Protein AF-0000000067822368 (afdb_homodimer)

Sequence (312 aa):
MRDKWIQTLTLQPHPEGGYYAETGRSKKTIISEIGLDVPLFTNIHFLLEDKNPSRFHRLCSEEVWYFHDGEPLTVHCIYPNGEYKAVKLGRNPDAGEVLQFEVPRNVIFGSTVEKGWALVSCMVSPGFDFREFQLFSEEELLQVYPEHSAIIKRLTMRDKWIQTLTLQPHPEGGYYAETGRSKKTIISEIGLDVPLFTNIHFLLEDKNPSRFHRLCSEEVWYFHDGEPLTVHCIYPNGEYKAVKLGRNPDAGEVLQFEVPRNVIFGSTVEKGWALVSCMVSPGFDFREFQLFSEEELLQVYPEHSAIIKRLT

Foldseek 3Di:
DVVCCCVVQVWDADPQWFTKDKDDFAPDWDQAPVGDTFTQKTKMKTKHAQVIKGAKKFFQWKKKKFFDDDAWKWKWWQAPVGDIDIAIDDDDVVVVHDRMDIDHHGIIIIMHDNHGMTIIMMMTGVYDDVVRIGGDDLVRCCVPHVVPNVVNVVRD/DVVCCCVVQVWDADPQWFTKDKDDFAPDWDQAPVGDTFTQKTKMKTKHAQVIKGAKKFFQWKKKKFFDDDAWKWKWWQAPVGDIDIAIDDDDVVVVHDRMDIDHHGIIIIMHDNHGMTIIMMMTGVYDDVVRIGGDDLVRCCVPHVVCNVVNVVRD

Structure (mmCIF, N/CA/C/O backbone):
data_AF-0000000067822368-model_v1
#
loop_
_entity.id
_entity.type
_entity.pdbx_description
1 polymer 'DUF985 domain-containing protein'
#
loop_
_atom_site.group_PDB
_atom_site.id
_atom_site.type_symbol
_atom_site.label_atom_id
_atom_site.label_alt_id
_atom_site.label_comp_id
_atom_site.label_asym_id
_atom_site.label_entity_id
_atom_site.label_seq_id
_atom_site.pdbx_PDB_ins_code
_atom_site.Cartn_x
_atom_site.Cartn_y
_atom_site.Cartn_z
_atom_site.occupancy
_atom_site.B_iso_or_equiv
_atom_site.auth_seq_id
_atom_site.auth_comp_id
_atom_site.auth_asym_id
_atom_site.auth_atom_id
_atom_site.pdbx_PDB_model_num
ATOM 1 N N . MET A 1 1 ? -20.141 -0.792 10.062 1 75.44 1 MET A N 1
ATOM 2 C CA . MET A 1 1 ? -18.953 -1.273 9.359 1 75.44 1 MET A CA 1
ATOM 3 C C . MET A 1 1 ? -17.688 -0.738 10.008 1 75.44 1 MET A C 1
ATOM 5 O O . MET A 1 1 ? -16.781 -1.506 10.328 1 75.44 1 MET A O 1
ATOM 9 N N . ARG A 1 2 ? -17.781 0.466 10.492 1 80.5 2 ARG A N 1
ATOM 10 C CA . ARG A 1 2 ? -16.625 1.09 11.141 1 80.5 2 ARG A CA 1
ATOM 11 C C . ARG A 1 2 ? -16.234 0.333 12.406 1 80.5 2 ARG A C 1
ATOM 13 O O . ARG A 1 2 ? -15.078 -0.048 12.57 1 80.5 2 ARG A O 1
ATOM 20 N N . ASP A 1 3 ? -17.188 0.126 13.18 1 83.06 3 ASP A N 1
ATOM 21 C CA . ASP A 1 3 ? -16.906 -0.545 14.445 1 83.06 3 ASP A CA 1
ATOM 22 C C . ASP A 1 3 ? -16.328 -1.941 14.211 1 83.06 3 ASP A C 1
ATOM 24 O O . ASP A 1 3 ? -15.469 -2.4 14.969 1 83.06 3 ASP A O 1
ATOM 28 N N . LYS A 1 4 ? -16.828 -2.533 13.188 1 83.38 4 LYS A N 1
ATOM 29 C CA . LYS A 1 4 ? -16.328 -3.857 12.844 1 83.38 4 LYS A CA 1
ATOM 30 C C . LYS A 1 4 ? -14.852 -3.797 12.438 1 83.38 4 LYS A C 1
ATOM 32 O O . LYS A 1 4 ? -14.062 -4.668 12.812 1 83.38 4 LYS A O 1
ATOM 37 N N . TRP A 1 5 ? -14.484 -2.736 11.719 1 87.56 5 TRP A N 1
ATOM 38 C CA . TRP A 1 5 ? -13.094 -2.586 11.312 1 87.56 5 TRP A CA 1
ATOM 39 C C . TRP A 1 5 ? -12.203 -2.291 12.516 1 87.56 5 TRP A C 1
ATOM 41 O O . TRP A 1 5 ? -11.109 -2.85 12.641 1 87.56 5 TRP A O 1
ATOM 51 N N . ILE A 1 6 ? -12.656 -1.464 13.398 1 86.12 6 ILE A N 1
ATOM 52 C CA . ILE A 1 6 ? -11.859 -1.09 14.562 1 86.12 6 ILE A CA 1
ATOM 53 C C . ILE A 1 6 ? -11.562 -2.328 15.406 1 86.12 6 ILE A C 1
ATOM 55 O O . ILE A 1 6 ? -10.43 -2.518 15.867 1 86.12 6 ILE A O 1
ATOM 59 N N . GLN A 1 7 ? -12.547 -3.129 15.523 1 85.94 7 GLN A N 1
ATOM 60 C CA . GLN A 1 7 ? -12.391 -4.34 16.312 1 85.94 7 GLN A CA 1
ATOM 61 C C . GLN A 1 7 ? -11.555 -5.379 15.586 1 85.94 7 GLN A C 1
ATOM 63 O O . GLN A 1 7 ? -10.594 -5.918 16.141 1 85.94 7 GLN A O 1
ATOM 68 N N . THR A 1 8 ? -11.859 -5.609 14.359 1 89 8 THR A N 1
ATOM 69 C CA . THR A 1 8 ? -11.227 -6.66 13.57 1 89 8 THR A CA 1
ATOM 70 C C . THR A 1 8 ? -9.75 -6.348 13.344 1 89 8 THR A C 1
ATOM 72 O O . THR A 1 8 ? -8.906 -7.25 13.359 1 89 8 THR A O 1
ATOM 75 N N . LEU A 1 9 ? -9.461 -5.059 13.227 1 92.69 9 LEU A N 1
ATOM 76 C CA . LEU A 1 9 ? -8.094 -4.668 12.883 1 92.69 9 LEU A CA 1
ATOM 77 C C . LEU A 1 9 ? -7.309 -4.289 14.133 1 92.69 9 LEU A C 1
ATOM 79 O O . LEU A 1 9 ? -6.129 -3.936 14.047 1 92.69 9 LEU A O 1
ATOM 83 N N . THR A 1 10 ? -7.918 -4.355 15.289 1 93.44 10 THR A N 1
ATOM 84 C CA . THR A 1 10 ? -7.293 -4.062 16.578 1 93.44 10 THR A CA 1
ATOM 85 C C . THR A 1 10 ? -6.637 -2.682 16.547 1 93.44 10 THR A C 1
ATOM 87 O O . THR A 1 10 ? -5.473 -2.535 16.922 1 93.44 10 THR A O 1
ATOM 90 N N . LEU A 1 11 ? -7.359 -1.765 16.062 1 94.88 11 LEU A N 1
ATOM 91 C CA . LEU A 1 11 ? -6.848 -0.408 15.922 1 94.88 11 LEU A CA 1
ATOM 92 C C . LEU A 1 11 ? -6.766 0.294 17.266 1 94.88 11 LEU A C 1
ATOM 94 O O . LEU A 1 11 ? -7.648 0.126 18.109 1 94.88 11 LEU A O 1
ATOM 98 N N . GLN A 1 12 ? -5.707 1.08 17.453 1 94.25 12 GLN A N 1
ATOM 99 C CA . GLN A 1 12 ? -5.5 1.909 18.625 1 94.25 12 GLN A CA 1
ATOM 100 C C . GLN A 1 12 ? -5.348 3.379 18.25 1 94.25 12 GLN A C 1
ATOM 102 O O . GLN A 1 12 ? -5.039 3.701 17.109 1 94.25 12 GLN A O 1
ATOM 107 N N . PRO A 1 13 ? -5.59 4.297 19.219 1 93.31 13 PRO A N 1
ATOM 108 C CA . PRO A 1 13 ? -5.434 5.719 18.891 1 93.31 13 PRO A CA 1
ATOM 109 C C . PRO A 1 13 ? -4.016 6.066 18.453 1 93.31 13 PRO A C 1
ATOM 111 O O . PRO A 1 13 ? -3.043 5.535 19 1 93.31 13 PRO A O 1
ATOM 114 N N . HIS A 1 14 ? -3.875 6.875 17.469 1 93.25 14 HIS A N 1
ATOM 115 C CA . HIS A 1 14 ? -2.594 7.387 16.984 1 93.25 14 HIS A CA 1
ATOM 116 C C . HIS A 1 14 ? -2.297 8.766 17.562 1 93.25 14 HIS A C 1
ATOM 118 O O . HIS A 1 14 ? -3.205 9.586 17.719 1 93.25 14 HIS A O 1
ATOM 124 N N . PRO A 1 15 ? -1.039 9.156 17.734 1 88.69 15 PRO A N 1
ATOM 125 C CA . PRO A 1 15 ? -0.667 10.469 18.281 1 88.69 15 PRO A CA 1
ATOM 126 C C . PRO A 1 15 ? -1.14 11.625 17.406 1 88.69 15 PRO A C 1
ATOM 128 O O . PRO A 1 15 ? -1.45 12.703 17.922 1 88.69 15 PRO A O 1
ATOM 131 N N . GLU A 1 16 ? -1.251 11.477 16.188 1 89.81 16 GLU A N 1
ATOM 132 C CA . GLU A 1 16 ? -1.631 12.562 15.297 1 89.81 16 GLU A CA 1
ATOM 133 C C . GLU A 1 16 ? -3.146 12.648 15.148 1 89.81 16 GLU A C 1
ATOM 135 O O . GLU A 1 16 ? -3.662 13.578 14.523 1 89.81 16 GLU A O 1
ATOM 140 N N . GLY A 1 17 ? -3.879 11.711 15.641 1 91.62 17 GLY A N 1
ATOM 141 C CA . GLY A 1 17 ? -5.309 11.562 15.414 1 91.62 17 GLY A CA 1
ATOM 142 C C . GLY A 1 17 ? -5.664 10.281 14.688 1 91.62 17 GLY A C 1
ATOM 143 O O . GLY A 1 17 ? -4.805 9.656 14.062 1 91.62 17 GLY A O 1
ATOM 144 N N . GLY A 1 18 ? -6.883 9.898 14.797 1 94.5 18 GLY A N 1
ATOM 145 C CA . GLY A 1 18 ? -7.344 8.664 14.18 1 94.5 18 GLY A CA 1
ATOM 146 C C . GLY A 1 18 ? -6.945 7.426 14.961 1 94.5 18 GLY A C 1
ATOM 147 O O . GLY A 1 18 ? -6.609 7.512 16.141 1 94.5 18 GLY A O 1
ATOM 148 N N . TYR A 1 19 ? -7.098 6.289 14.281 1 95.88 19 TYR A N 1
ATOM 149 C CA . TYR A 1 19 ? -6.754 4.984 14.844 1 95.88 19 TYR A CA 1
ATOM 150 C C . TYR A 1 19 ? -5.836 4.211 13.906 1 95.88 19 TYR A C 1
ATOM 152 O O . TYR A 1 19 ? -5.91 4.371 12.68 1 95.88 19 TYR A O 1
ATOM 160 N N . TYR A 1 20 ? -4.977 3.457 14.5 1 97.44 20 TYR A N 1
ATOM 161 C CA . TYR A 1 20 ? -4.059 2.736 13.625 1 97.44 20 TYR A CA 1
ATOM 162 C C . TYR A 1 20 ? -3.635 1.413 14.258 1 97.44 20 TYR A C 1
ATOM 164 O O . TYR A 1 20 ? -3.857 1.185 15.445 1 97.44 20 TYR A O 1
ATOM 172 N N . ALA A 1 21 ? -3.098 0.509 13.453 1 97.62 21 ALA A N 1
ATOM 173 C CA . ALA A 1 21 ? -2.402 -0.711 13.852 1 97.62 21 ALA A CA 1
ATOM 174 C C . ALA A 1 21 ? -1.315 -1.075 12.844 1 97.62 21 ALA A C 1
ATOM 176 O O . ALA A 1 21 ? -1.55 -1.052 11.633 1 97.62 21 ALA A O 1
ATOM 177 N N . GLU A 1 22 ? -0.134 -1.333 13.398 1 97.31 22 GLU A N 1
ATOM 178 C CA . GLU A 1 22 ? 0.915 -1.793 12.492 1 97.31 22 GLU A CA 1
ATOM 179 C C . GLU A 1 22 ? 0.609 -3.189 11.961 1 97.31 22 GLU A C 1
ATOM 181 O O . GLU A 1 22 ? 0.237 -4.086 12.719 1 97.31 22 GLU A O 1
ATOM 186 N N . THR A 1 23 ? 0.718 -3.328 10.672 1 97 23 THR A N 1
ATOM 187 C CA . THR A 1 23 ? 0.347 -4.594 10.047 1 97 23 THR A CA 1
ATOM 188 C C . THR A 1 23 ? 1.589 -5.371 9.625 1 97 23 THR A C 1
ATOM 190 O O . THR A 1 23 ? 1.513 -6.57 9.344 1 97 23 THR A O 1
ATOM 193 N N . GLY A 1 24 ? 2.721 -4.641 9.508 1 95.31 24 GLY A N 1
ATOM 194 C CA . GLY A 1 24 ? 3.93 -5.34 9.102 1 95.31 24 GLY A CA 1
ATOM 195 C C . GLY A 1 24 ? 5.129 -4.422 8.961 1 95.31 24 GLY A C 1
ATOM 196 O O . GLY A 1 24 ? 4.977 -3.201 8.898 1 95.31 24 GLY A O 1
ATOM 197 N N . ARG A 1 25 ? 6.293 -5.02 8.969 1 96.25 25 ARG A N 1
ATOM 198 C CA . ARG A 1 25 ? 7.574 -4.352 8.758 1 96.25 25 ARG A CA 1
ATOM 199 C C . ARG A 1 25 ? 8.578 -5.293 8.102 1 96.25 25 ARG A C 1
ATOM 201 O O . ARG A 1 25 ? 8.57 -6.496 8.359 1 96.25 25 ARG A O 1
ATOM 208 N N . SER A 1 26 ? 9.352 -4.758 7.285 1 96.88 26 SER A N 1
ATOM 209 C CA . SER A 1 26 ? 10.383 -5.559 6.633 1 96.88 26 SER A CA 1
ATOM 210 C C . SER A 1 26 ? 11.344 -6.148 7.656 1 96.88 26 SER A C 1
ATOM 212 O O . SER A 1 26 ? 11.68 -5.504 8.648 1 96.88 26 SER A O 1
ATOM 214 N N . LYS A 1 27 ? 11.828 -7.348 7.387 1 92.88 27 LYS A N 1
ATOM 215 C CA . LYS A 1 27 ? 12.867 -7.938 8.219 1 92.88 27 LYS A CA 1
ATOM 216 C C . LYS A 1 27 ? 14.234 -7.352 7.891 1 92.88 27 LYS A C 1
ATOM 218 O O . LYS A 1 27 ? 15.18 -7.469 8.68 1 92.88 27 LYS A O 1
ATOM 223 N N . LYS A 1 28 ? 14.32 -6.766 6.734 1 94 28 LYS A N 1
ATOM 224 C CA . LYS A 1 28 ? 15.555 -6.082 6.344 1 94 28 LYS A CA 1
ATOM 225 C C . LYS A 1 28 ? 15.57 -4.648 6.863 1 94 28 LYS A C 1
ATOM 227 O O . LYS A 1 28 ? 14.547 -3.969 6.863 1 94 28 LYS A O 1
ATOM 232 N N . THR A 1 29 ? 16.75 -4.223 7.227 1 95.38 29 THR A N 1
ATOM 233 C CA . THR A 1 29 ? 16.859 -2.873 7.773 1 95.38 29 THR A CA 1
ATOM 234 C C . THR A 1 29 ? 17.812 -2.023 6.93 1 95.38 29 THR A C 1
ATOM 236 O O . THR A 1 29 ? 18.578 -2.555 6.117 1 95.38 29 THR A O 1
ATOM 239 N N . ILE A 1 30 ? 17.641 -0.753 7.035 1 95.19 30 ILE A N 1
ATOM 240 C CA . ILE A 1 30 ? 18.516 0.239 6.426 1 95.19 30 ILE A CA 1
ATOM 241 C C . ILE A 1 30 ? 18.75 1.39 7.402 1 95.19 30 ILE A C 1
ATOM 243 O O . ILE A 1 30 ? 18.031 1.525 8.398 1 95.19 30 ILE A O 1
ATOM 247 N N . ILE A 1 31 ? 19.766 2.16 7.137 1 95.19 31 ILE A N 1
ATOM 248 C CA . ILE A 1 31 ? 20.047 3.34 7.949 1 95.19 31 ILE A CA 1
ATOM 249 C C . ILE A 1 31 ? 19.234 4.531 7.422 1 95.19 31 ILE A C 1
ATOM 251 O O . ILE A 1 31 ? 19.328 4.875 6.242 1 95.19 31 ILE A O 1
ATOM 255 N N . SER A 1 32 ? 18.484 5.105 8.273 1 94.44 32 SER A N 1
ATOM 256 C CA . SER A 1 32 ? 17.641 6.242 7.887 1 94.44 32 SER A CA 1
ATOM 257 C C . SER A 1 32 ? 18.484 7.5 7.691 1 94.44 32 SER A C 1
ATOM 259 O O . SER A 1 32 ? 19.703 7.48 7.879 1 94.44 32 SER A O 1
ATOM 261 N N . GLU A 1 33 ? 17.781 8.555 7.34 1 91 33 GLU A N 1
ATOM 262 C CA . GLU A 1 33 ? 18.438 9.828 7.078 1 91 33 GLU A CA 1
ATOM 263 C C . GLU A 1 33 ? 19.141 10.352 8.32 1 91 33 GLU A C 1
ATOM 265 O O . GLU A 1 33 ? 20.188 10.992 8.227 1 91 33 GLU A O 1
ATOM 270 N N . ILE A 1 34 ? 18.594 10.07 9.445 1 91.88 34 ILE A N 1
ATOM 271 C CA . ILE A 1 34 ? 19.188 10.625 10.656 1 91.88 34 ILE A CA 1
ATOM 272 C C . ILE A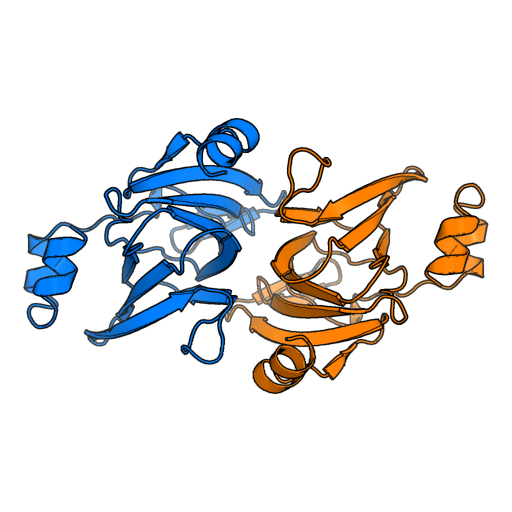 1 34 ? 19.984 9.539 11.383 1 91.88 34 ILE A C 1
ATOM 274 O O . ILE A 1 34 ? 20.25 9.656 12.586 1 91.88 34 ILE A O 1
ATOM 278 N N . GLY A 1 35 ? 20.172 8.445 10.75 1 94.62 35 GLY A N 1
ATOM 279 C CA . GLY A 1 35 ? 21.141 7.48 11.242 1 94.62 35 GLY A CA 1
ATOM 280 C C . GLY A 1 35 ? 20.5 6.352 12.031 1 94.62 35 GLY A C 1
ATOM 281 O O . GLY A 1 35 ? 21.203 5.578 12.695 1 94.62 35 GLY A O 1
ATOM 282 N N . LEU A 1 36 ? 19.25 6.207 12.008 1 96.19 36 LEU A N 1
ATOM 283 C CA . LEU A 1 36 ? 18.562 5.141 12.734 1 96.19 36 LEU A CA 1
ATOM 284 C C . LEU A 1 36 ? 18.516 3.863 11.898 1 96.19 36 LEU A C 1
ATOM 286 O O . LEU A 1 36 ? 18.328 3.92 10.68 1 96.19 36 LEU A O 1
ATOM 290 N N . ASP A 1 37 ? 18.656 2.787 12.617 1 97.25 37 ASP A N 1
ATOM 291 C CA . ASP A 1 37 ? 18.359 1.504 11.992 1 97.25 37 ASP A CA 1
ATOM 292 C C . ASP A 1 37 ? 16.859 1.263 11.93 1 97.25 37 ASP A C 1
ATOM 294 O O . ASP A 1 37 ? 16.219 1.045 12.961 1 97.25 37 ASP A O 1
ATOM 298 N N . VAL A 1 38 ? 16.375 1.27 10.711 1 97.38 38 VAL A N 1
ATOM 299 C CA . VAL A 1 38 ? 14.93 1.116 10.539 1 97.38 38 VAL A CA 1
ATOM 300 C C . VAL A 1 38 ? 14.641 0.029 9.508 1 97.38 38 VAL A C 1
ATOM 302 O O . VAL A 1 38 ? 15.5 -0.299 8.688 1 97.38 38 VAL A O 1
ATOM 305 N N . PRO A 1 39 ? 13.477 -0.57 9.539 1 97.81 39 PRO A N 1
ATOM 306 C CA . PRO A 1 39 ? 13.125 -1.505 8.469 1 97.81 39 PRO A CA 1
ATOM 307 C C . PRO A 1 39 ? 13.062 -0.834 7.094 1 97.81 39 PRO A C 1
ATOM 309 O O . PRO A 1 39 ? 12.93 0.389 7.008 1 97.81 39 PRO A O 1
ATOM 312 N N . LEU A 1 40 ? 13.148 -1.594 6.066 1 97.19 40 LEU A N 1
ATOM 313 C CA . LEU A 1 40 ? 13.016 -1.05 4.719 1 97.19 40 LEU A CA 1
ATOM 314 C C . LEU A 1 40 ? 11.68 -0.339 4.547 1 97.19 40 LEU A C 1
ATOM 316 O O . LEU A 1 40 ? 11.594 0.679 3.855 1 97.19 40 LEU A O 1
ATOM 320 N N . PHE A 1 41 ? 10.648 -0.921 5.137 1 98.31 41 PHE A N 1
ATOM 321 C CA . PHE A 1 41 ? 9.328 -0.303 5.125 1 98.31 41 PHE A CA 1
ATOM 322 C C . PHE A 1 41 ? 8.5 -0.775 6.309 1 98.31 41 PHE A C 1
ATOM 324 O O . PHE A 1 41 ? 8.812 -1.798 6.926 1 98.31 41 PHE A O 1
ATOM 331 N N . THR A 1 42 ? 7.527 -0.029 6.668 1 98.56 42 THR A N 1
ATOM 332 C CA . THR A 1 42 ? 6.484 -0.41 7.613 1 98.56 42 THR A CA 1
ATOM 333 C C . THR A 1 42 ? 5.102 -0.154 7.027 1 98.56 42 THR A C 1
ATOM 335 O O . THR A 1 42 ? 4.945 0.661 6.113 1 98.56 42 THR A O 1
ATOM 338 N N . ASN A 1 43 ? 4.152 -0.865 7.508 1 98.56 43 ASN A N 1
ATOM 339 C CA . ASN A 1 43 ? 2.764 -0.714 7.09 1 98.56 43 ASN A CA 1
ATOM 340 C C . ASN A 1 43 ? 1.83 -0.579 8.289 1 98.56 43 ASN A C 1
ATOM 342 O O . ASN A 1 43 ? 2.018 -1.25 9.305 1 98.56 43 ASN A O 1
ATOM 346 N N . ILE A 1 44 ? 0.811 0.23 8.078 1 98.5 44 ILE A N 1
ATOM 347 C CA . ILE A 1 44 ? -0.251 0.291 9.078 1 98.5 44 ILE A CA 1
ATOM 348 C C . ILE A 1 44 ? -1.611 0.304 8.383 1 98.5 44 ILE A C 1
ATOM 350 O O . ILE A 1 44 ? -1.71 0.652 7.203 1 98.5 44 ILE A O 1
ATOM 354 N N . HIS A 1 45 ? -2.619 -0.145 9.078 1 98.5 45 HIS A N 1
ATOM 355 C CA . HIS A 1 45 ? -3.975 0.335 8.836 1 98.5 45 HIS A CA 1
ATOM 356 C C . HIS A 1 45 ? -4.23 1.652 9.562 1 98.5 45 HIS A C 1
ATOM 358 O O . HIS A 1 45 ? -3.75 1.854 10.68 1 98.5 45 HIS A O 1
ATOM 364 N N . PHE A 1 46 ? -4.93 2.498 9.023 1 98.31 46 PHE A N 1
ATOM 365 C CA . PHE A 1 46 ? -5.223 3.812 9.578 1 98.31 46 PHE A CA 1
ATOM 366 C C . PHE A 1 46 ? -6.672 4.203 9.32 1 98.31 46 PHE A C 1
ATOM 368 O O . PHE A 1 46 ? -7.137 4.152 8.18 1 98.31 46 PHE A O 1
ATOM 375 N N . LEU A 1 47 ? -7.402 4.484 10.352 1 97.88 47 LEU A N 1
ATOM 376 C CA . LEU A 1 47 ? -8.805 4.867 10.273 1 97.88 47 LEU A CA 1
ATOM 377 C C . LEU A 1 47 ? -9.016 6.281 10.812 1 97.88 47 LEU A C 1
ATOM 379 O O . LEU A 1 47 ? -8.562 6.602 11.914 1 97.88 47 LEU A O 1
ATOM 383 N N . LEU A 1 48 ? -9.609 7.059 10.016 1 96.94 48 LEU A N 1
ATOM 384 C CA . LEU A 1 48 ? -9.891 8.438 10.391 1 96.94 48 LEU A CA 1
ATOM 385 C C . LEU A 1 48 ? -11.398 8.672 10.492 1 96.94 48 LEU A C 1
ATOM 387 O O . LEU A 1 48 ? -12.172 8.141 9.688 1 96.94 48 LEU A O 1
ATOM 391 N N . GLU A 1 49 ? -11.781 9.508 11.406 1 95.88 49 GLU A N 1
ATOM 392 C CA . GLU A 1 49 ? -13.172 9.953 11.555 1 95.88 49 GLU A CA 1
ATOM 393 C C . GLU A 1 49 ? -13.281 11.461 11.406 1 95.88 49 GLU A C 1
ATOM 395 O O . GLU A 1 49 ? -12.297 12.188 11.57 1 95.88 49 GLU A O 1
ATOM 400 N N . ASP A 1 50 ? -14.469 11.906 11.07 1 96.06 50 ASP A N 1
ATOM 401 C CA . ASP A 1 50 ? -14.688 13.328 10.797 1 96.06 50 ASP A CA 1
ATOM 402 C C . ASP A 1 50 ? -14.359 14.18 12.023 1 96.06 50 ASP A C 1
ATOM 404 O O . ASP A 1 50 ? -13.953 15.328 11.891 1 96.06 50 ASP A O 1
ATOM 408 N N . LYS A 1 51 ? -14.367 13.688 13.203 1 93.81 51 LYS A N 1
ATOM 409 C CA . LYS A 1 51 ? -14.102 14.461 14.414 1 93.81 51 LYS A CA 1
ATOM 410 C C . LYS A 1 51 ? -12.711 14.164 14.961 1 93.81 51 LYS A C 1
ATOM 412 O O . LYS A 1 51 ? -12.352 14.617 16.047 1 93.81 51 LYS A O 1
ATOM 417 N N . ASN A 1 52 ? -11.945 13.398 14.242 1 93.25 52 ASN A N 1
ATOM 418 C CA . ASN A 1 52 ? -10.609 13 14.672 1 93.25 52 ASN A CA 1
ATOM 419 C C . ASN A 1 52 ? -9.609 13.047 13.523 1 93.25 52 ASN A C 1
ATOM 421 O O . ASN A 1 52 ? -9.109 12.008 13.086 1 93.25 52 ASN A O 1
ATOM 425 N N . PRO A 1 53 ? -9.289 14.281 13.094 1 95.44 53 PRO A N 1
ATOM 426 C CA . PRO A 1 53 ? -8.375 14.422 11.953 1 95.44 53 PRO A CA 1
ATOM 427 C C . PRO A 1 53 ? -6.934 14.055 12.305 1 95.44 53 PRO A C 1
ATOM 429 O O . PRO A 1 53 ? -6.582 13.984 13.484 1 95.44 53 PRO A O 1
ATOM 432 N N . SER A 1 54 ? -6.195 13.742 11.289 1 97.12 54 SER A N 1
ATOM 433 C CA . SER A 1 54 ? -4.75 13.602 11.438 1 97.12 54 SER A CA 1
ATOM 434 C C . SER A 1 54 ? -4.051 14.953 11.367 1 97.12 54 SER A C 1
ATOM 436 O O . SER A 1 54 ? -4.109 15.641 10.352 1 97.12 54 SER A O 1
ATOM 438 N N . ARG A 1 55 ? -3.383 15.32 12.414 1 98.19 55 ARG A N 1
ATOM 439 C CA . ARG A 1 55 ? -2.758 16.641 12.531 1 98.19 55 ARG A CA 1
ATOM 440 C C . ARG A 1 55 ? -1.497 16.719 11.68 1 98.19 55 ARG A C 1
ATOM 442 O O . ARG A 1 55 ? -0.894 15.695 11.344 1 98.19 55 ARG A O 1
ATOM 449 N N . PHE A 1 56 ? -1.153 17.969 11.359 1 98.69 56 PHE A N 1
ATOM 450 C CA . PHE A 1 56 ? 0.008 18.203 10.508 1 98.69 56 PHE A CA 1
ATOM 451 C C . PHE A 1 56 ? 1.271 17.641 11.156 1 98.69 56 PHE A C 1
ATOM 453 O O . PHE A 1 56 ? 1.581 17.969 12.305 1 98.69 56 PHE A O 1
ATOM 460 N N . HIS A 1 57 ? 1.986 16.891 10.461 1 98.44 57 HIS A N 1
ATOM 461 C CA . HIS A 1 57 ? 3.256 16.297 10.844 1 98.44 57 HIS A CA 1
ATOM 462 C C . HIS A 1 57 ? 4.168 16.094 9.641 1 98.44 57 HIS A C 1
ATOM 464 O O . HIS A 1 57 ? 3.768 16.375 8.508 1 98.44 57 HIS A O 1
ATOM 470 N N . ARG A 1 58 ? 5.324 15.758 9.875 1 98 58 ARG A N 1
ATOM 471 C CA . ARG A 1 58 ? 6.316 15.578 8.82 1 98 58 ARG A CA 1
ATOM 472 C C . ARG A 1 58 ? 7.164 14.336 9.07 1 98 58 ARG A C 1
ATOM 474 O O . ARG A 1 58 ? 7.477 14.016 10.219 1 98 58 ARG A O 1
ATOM 481 N N . LEU A 1 59 ? 7.461 13.633 8.023 1 96.88 59 LEU A N 1
ATOM 482 C CA . LEU A 1 59 ? 8.367 12.492 8.047 1 96.88 59 LEU A CA 1
ATOM 483 C C . LEU A 1 59 ? 9.594 12.75 7.176 1 96.88 59 LEU A C 1
ATOM 485 O O . LEU A 1 59 ? 9.539 13.555 6.242 1 96.88 59 LEU A O 1
ATOM 489 N N . CYS A 1 60 ? 10.633 12.016 7.5 1 94.62 60 CYS A N 1
ATOM 490 C CA . CYS A 1 60 ? 11.812 12.055 6.641 1 94.62 60 CYS A CA 1
ATOM 491 C C . CYS A 1 60 ? 11.758 10.953 5.594 1 94.62 60 CYS A C 1
ATOM 493 O O . CYS A 1 60 ? 12.719 10.758 4.844 1 94.62 60 CYS A O 1
ATOM 495 N N . SER A 1 61 ? 10.672 10.242 5.523 1 96.75 61 SER A N 1
ATOM 496 C CA . SER A 1 61 ? 10.438 9.125 4.617 1 96.75 61 SER A CA 1
ATOM 497 C C . SER A 1 61 ? 9.258 9.406 3.691 1 96.75 61 SER A C 1
ATOM 499 O O . SER A 1 61 ? 8.477 10.328 3.934 1 96.75 61 SER A O 1
ATOM 501 N N . GLU A 1 62 ? 9.188 8.656 2.602 1 97.31 62 GLU A N 1
ATOM 502 C CA . GLU A 1 62 ? 7.965 8.672 1.807 1 97.31 62 GLU A CA 1
ATOM 503 C C . GLU A 1 62 ? 6.84 7.926 2.516 1 97.31 62 GLU A C 1
ATOM 505 O O . GLU A 1 62 ? 7.074 6.898 3.156 1 97.31 62 GLU A O 1
ATOM 510 N N . GLU A 1 63 ? 5.73 8.453 2.434 1 98.38 63 GLU A N 1
ATOM 511 C CA . GLU A 1 63 ? 4.543 7.742 2.893 1 98.38 63 GLU A CA 1
ATOM 512 C C . GLU A 1 63 ? 3.531 7.57 1.763 1 98.38 63 GLU A C 1
ATOM 514 O O . GLU A 1 63 ? 3.143 8.547 1.116 1 98.38 63 GLU A O 1
ATOM 519 N N . VAL A 1 64 ? 3.137 6.367 1.504 1 98.81 64 VAL A N 1
ATOM 520 C CA . VAL A 1 64 ? 2.145 6.094 0.47 1 98.81 64 VAL A CA 1
ATOM 521 C C . VAL A 1 64 ? 0.823 5.684 1.116 1 98.81 64 VAL A C 1
ATOM 523 O O . VAL A 1 64 ? 0.801 4.84 2.016 1 98.81 64 VAL A O 1
ATOM 526 N N . TRP A 1 65 ? -0.213 6.289 0.697 1 98.88 65 TRP A N 1
ATOM 527 C CA . TRP A 1 65 ? -1.562 6.039 1.192 1 98.88 65 TRP A CA 1
ATOM 528 C C . TRP A 1 65 ? -2.352 5.18 0.213 1 98.88 65 TRP A C 1
ATOM 530 O O . TRP A 1 65 ? -2.322 5.418 -0.997 1 98.88 65 TRP A O 1
ATOM 540 N N . TYR A 1 66 ? -3.066 4.191 0.691 1 98.81 66 TYR A N 1
ATOM 541 C CA . TYR A 1 66 ? -3.904 3.299 -0.103 1 98.81 66 TYR A CA 1
ATOM 542 C C . TYR A 1 66 ? -5.34 3.297 0.411 1 98.81 66 TYR A C 1
ATOM 544 O O . TYR A 1 66 ? -5.605 2.836 1.523 1 98.81 66 TYR A O 1
ATOM 552 N N . PHE A 1 67 ? -6.281 3.709 -0.355 1 98.81 67 PHE A N 1
ATOM 553 C CA . PHE A 1 67 ? -7.668 3.803 0.088 1 98.81 67 PHE A CA 1
ATOM 554 C C . PHE A 1 67 ? -8.328 2.428 0.101 1 98.81 67 PHE A C 1
ATOM 556 O O . PHE A 1 67 ? -8.18 1.656 -0.849 1 98.81 67 PHE A O 1
ATOM 563 N N . HIS A 1 68 ? -9.117 2.131 1.104 1 98.25 68 HIS A N 1
ATOM 564 C CA . HIS A 1 68 ? -9.773 0.835 1.189 1 98.25 68 HIS A CA 1
ATOM 565 C C . HIS A 1 68 ? -11.297 0.993 1.206 1 98.25 68 HIS A C 1
ATOM 567 O O . HIS A 1 68 ? -11.992 0.421 0.364 1 98.25 68 HIS A O 1
ATOM 573 N N . ASP A 1 69 ? -11.727 1.781 2.217 1 97 69 ASP A N 1
ATOM 574 C CA . ASP A 1 69 ? -13.164 1.748 2.469 1 97 69 ASP A CA 1
ATOM 575 C C . ASP A 1 69 ? -13.633 3.035 3.145 1 97 69 ASP A C 1
ATOM 577 O O . ASP A 1 69 ? -12.82 3.803 3.66 1 97 69 ASP A O 1
ATOM 581 N N . GLY A 1 70 ? -15.023 3.26 3.178 1 97.06 70 GLY A N 1
ATOM 582 C CA . GLY A 1 70 ? -15.633 4.414 3.82 1 97.06 70 GLY A CA 1
ATOM 583 C C . GLY A 1 70 ? -15.789 5.602 2.891 1 97.06 70 GLY A C 1
ATOM 584 O O . GLY A 1 70 ? -16.047 5.434 1.698 1 97.06 70 GLY A O 1
ATOM 585 N N . GLU A 1 71 ? -15.703 6.766 3.51 1 97.88 71 GLU A N 1
ATOM 586 C CA . GLU A 1 71 ? -15.844 8.023 2.783 1 97.88 71 GLU A CA 1
ATOM 587 C C . GLU A 1 71 ? -14.492 8.516 2.27 1 97.88 71 GLU A C 1
ATOM 589 O O . GLU A 1 71 ? -13.445 8.117 2.783 1 97.88 71 GLU A O 1
ATOM 594 N N . PRO A 1 72 ? -14.539 9.336 1.229 1 98.12 72 PRO A N 1
ATOM 595 C CA . PRO A 1 72 ? -13.273 9.891 0.75 1 98.12 72 PRO A CA 1
ATOM 596 C C . PRO A 1 72 ? -12.516 10.664 1.833 1 98.12 72 PRO A C 1
ATOM 598 O O . PRO A 1 72 ? -13.141 11.352 2.646 1 98.12 72 PRO A O 1
ATOM 601 N N . LEU A 1 73 ? -11.242 10.461 1.816 1 98 73 LEU A N 1
ATOM 602 C CA . LEU A 1 73 ? -10.32 11.117 2.73 1 98 73 LEU A CA 1
ATOM 603 C C . LEU A 1 73 ? -9.445 12.125 1.99 1 98 73 LEU A C 1
ATOM 605 O O . LEU A 1 73 ? -8.953 11.836 0.894 1 98 73 LEU A O 1
ATOM 609 N N . THR A 1 74 ? -9.211 13.32 2.604 1 98.81 74 THR A N 1
ATOM 610 C CA . THR A 1 74 ? -8.344 14.32 1.988 1 98.81 74 THR A CA 1
ATOM 611 C C . THR A 1 74 ? -6.996 14.383 2.699 1 98.81 74 THR A C 1
ATOM 613 O O . THR A 1 74 ? -6.938 14.531 3.922 1 98.81 74 THR A O 1
ATOM 616 N N . VAL A 1 75 ? -5.93 14.211 1.944 1 98.88 75 VAL A N 1
ATOM 617 C CA . VAL A 1 75 ? -4.59 14.492 2.453 1 98.88 75 VAL A CA 1
ATOM 618 C C . VAL A 1 75 ? -4.191 15.922 2.105 1 98.88 75 VAL A C 1
ATOM 620 O O . VAL A 1 75 ? -4.164 16.297 0.931 1 98.88 75 VAL A O 1
ATOM 623 N N . HIS A 1 76 ? -3.951 16.703 3.113 1 98.88 76 HIS A N 1
ATOM 624 C CA . HIS A 1 76 ? -3.51 18.094 2.969 1 98.88 76 HIS A CA 1
ATOM 625 C C . HIS A 1 76 ? -1.992 18.203 3.061 1 98.88 76 HIS A C 1
ATOM 627 O O . HIS A 1 76 ? -1.4 17.828 4.078 1 98.88 76 HIS A O 1
ATOM 633 N N . CYS A 1 77 ? -1.418 18.75 2.039 1 98.88 77 CYS A N 1
ATOM 634 C CA . CYS A 1 77 ? 0.036 18.844 1.981 1 98.88 77 CYS A CA 1
ATOM 635 C C . CYS A 1 77 ? 0.491 20.297 1.896 1 98.88 77 CYS A C 1
ATOM 637 O O . CYS A 1 77 ? -0.102 21.094 1.169 1 98.88 77 CYS A O 1
ATOM 639 N N . ILE A 1 78 ? 1.438 20.641 2.682 1 98.81 78 ILE A N 1
ATOM 640 C CA . ILE A 1 78 ? 2.191 21.891 2.516 1 98.81 78 ILE A CA 1
ATOM 641 C C . ILE A 1 78 ? 3.635 21.562 2.129 1 98.81 78 ILE A C 1
ATOM 643 O O . ILE A 1 78 ? 4.418 21.094 2.961 1 98.81 78 ILE A O 1
ATOM 647 N N . TYR A 1 79 ? 3.939 21.828 0.907 1 98.38 79 TYR A N 1
ATOM 648 C CA . TYR A 1 79 ? 5.27 21.547 0.384 1 98.38 79 TYR A CA 1
ATOM 649 C C . TYR A 1 79 ? 6.285 22.562 0.892 1 98.38 79 TYR A C 1
ATOM 651 O O . TYR A 1 79 ? 5.914 23.656 1.319 1 98.38 79 TYR A O 1
ATOM 659 N N . PRO A 1 80 ? 7.523 22.188 0.86 1 96.19 80 PRO A N 1
ATOM 660 C CA . PRO A 1 80 ? 8.562 23.094 1.385 1 96.19 80 PRO A CA 1
ATOM 661 C C . PRO A 1 80 ? 8.555 24.453 0.714 1 96.19 80 PRO A C 1
ATOM 663 O O . PRO A 1 80 ? 8.898 25.453 1.343 1 96.19 80 PRO A O 1
ATOM 666 N N . ASN A 1 81 ? 8.148 24.578 -0.471 1 96.69 81 ASN A N 1
ATOM 667 C CA . ASN A 1 81 ? 8.133 25.844 -1.195 1 96.69 81 ASN A CA 1
ATOM 668 C C . ASN A 1 81 ? 6.887 26.656 -0.856 1 96.69 81 ASN A C 1
ATOM 670 O O . ASN A 1 81 ? 6.664 27.719 -1.434 1 96.69 81 ASN A O 1
ATOM 674 N N . GLY A 1 82 ? 6.062 26.016 -0.008 1 97.44 82 GLY A N 1
ATOM 675 C CA . GLY A 1 82 ? 4.891 26.734 0.464 1 97.44 82 GLY A CA 1
ATOM 676 C C . GLY A 1 82 ? 3.619 26.359 -0.268 1 97.44 82 GLY A C 1
ATOM 677 O O . GLY A 1 82 ? 2.523 26.75 0.133 1 97.44 82 GLY A O 1
ATOM 678 N N . GLU A 1 83 ? 3.758 25.609 -1.303 1 98.31 83 GLU A N 1
ATOM 679 C CA . GLU A 1 83 ? 2.58 25.188 -2.055 1 98.31 83 GLU A CA 1
ATOM 680 C C . GLU A 1 83 ? 1.691 24.281 -1.218 1 98.31 83 GLU A C 1
ATOM 682 O O . GLU A 1 83 ? 2.186 23.375 -0.538 1 98.31 83 GLU A O 1
ATOM 687 N N . TYR A 1 84 ? 0.398 24.609 -1.231 1 98.69 84 TYR A N 1
ATOM 688 C CA . TYR A 1 84 ? -0.595 23.75 -0.602 1 98.69 84 TYR A CA 1
ATOM 689 C C . TYR A 1 84 ? -1.315 22.891 -1.642 1 98.69 84 TYR A C 1
ATOM 691 O O . TYR A 1 84 ? -1.694 23.391 -2.705 1 98.69 84 TYR A O 1
ATOM 699 N N . LYS A 1 85 ? -1.424 21.625 -1.372 1 98.62 85 LYS A N 1
ATOM 700 C CA . LYS A 1 85 ? -2.186 20.703 -2.213 1 98.62 85 LYS A CA 1
ATOM 701 C C . LYS A 1 85 ? -3.096 19.812 -1.37 1 98.62 85 LYS A C 1
ATOM 703 O O . LYS A 1 85 ? -2.688 19.328 -0.316 1 98.62 85 LYS A O 1
ATOM 708 N N . ALA A 1 86 ? -4.328 19.719 -1.756 1 98.69 86 ALA A N 1
ATOM 709 C CA . ALA A 1 86 ? -5.277 18.781 -1.167 1 98.69 86 ALA A CA 1
ATOM 710 C C . ALA A 1 86 ? -5.57 17.625 -2.121 1 98.69 86 ALA A C 1
ATOM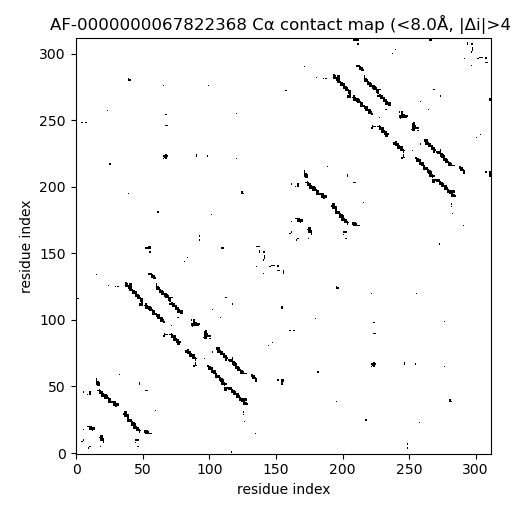 712 O O . ALA A 1 86 ? -6.008 17.828 -3.252 1 98.69 86 ALA A O 1
ATOM 713 N N . VAL A 1 87 ? -5.328 16.438 -1.705 1 98.75 87 VAL A N 1
ATOM 714 C CA . VAL A 1 87 ? -5.539 15.25 -2.537 1 98.75 87 VAL A CA 1
ATOM 715 C C . VAL A 1 87 ? -6.641 14.383 -1.931 1 98.75 87 VAL A C 1
ATOM 717 O O . VAL A 1 87 ? -6.555 13.984 -0.768 1 98.75 87 VAL A O 1
ATOM 720 N N . LYS A 1 88 ? -7.648 14.094 -2.715 1 98.62 88 LYS A N 1
ATOM 721 C CA . LYS A 1 88 ? -8.766 13.297 -2.227 1 98.62 88 LYS A CA 1
ATOM 722 C C . LYS A 1 88 ? -8.578 11.82 -2.572 1 98.62 88 LYS A C 1
ATOM 724 O O . LYS A 1 88 ? -8.484 11.461 -3.748 1 98.62 88 LYS A O 1
ATOM 729 N N . LEU A 1 89 ? -8.547 11 -1.576 1 98.62 89 LEU A N 1
ATOM 730 C CA . LEU A 1 89 ? -8.508 9.555 -1.745 1 98.62 89 LEU A CA 1
ATOM 731 C C . LEU A 1 89 ? -9.914 8.961 -1.695 1 98.62 89 LEU A C 1
ATOM 733 O O . LEU A 1 89 ? -10.688 9.258 -0.781 1 98.62 89 LEU A O 1
ATOM 737 N N . GLY A 1 90 ? -10.195 8.188 -2.58 1 97.62 90 GLY A N 1
ATOM 738 C CA . GLY A 1 90 ? -11.5 7.562 -2.68 1 97.62 90 GLY A CA 1
ATOM 739 C C . GLY A 1 90 ? -11.672 6.727 -3.936 1 97.62 90 GLY A C 1
ATOM 740 O O . GLY A 1 90 ? -10.695 6.469 -4.648 1 97.62 90 GLY A O 1
ATOM 741 N N . ARG A 1 91 ? -12.898 6.305 -4.246 1 95.62 91 ARG A N 1
ATOM 742 C CA . ARG A 1 91 ? -13.133 5.344 -5.32 1 95.62 91 ARG A CA 1
ATOM 743 C C . ARG A 1 91 ? -13.961 5.965 -6.438 1 95.62 91 ARG A C 1
ATOM 745 O O . ARG A 1 91 ? -14.586 5.25 -7.223 1 95.62 91 ARG A O 1
ATOM 752 N N . ASN A 1 92 ? -14 7.27 -6.469 1 94.5 92 ASN A N 1
ATOM 753 C CA . ASN A 1 92 ? -14.734 7.953 -7.523 1 94.5 92 ASN A CA 1
ATOM 754 C C . ASN A 1 92 ? -13.812 8.82 -8.375 1 94.5 92 ASN A C 1
ATOM 756 O O . ASN A 1 92 ? -13.664 10.023 -8.117 1 94.5 92 ASN A O 1
ATOM 760 N N . PRO A 1 93 ? -13.336 8.258 -9.445 1 92 93 PRO A N 1
ATOM 761 C CA . PRO A 1 93 ? -12.414 9.031 -10.273 1 92 93 PRO A CA 1
ATOM 762 C C . PRO A 1 93 ? -13.07 10.25 -10.914 1 92 93 PRO A C 1
ATOM 764 O O . PRO A 1 93 ? -12.398 11.25 -11.195 1 92 93 PRO A O 1
ATOM 767 N N . ASP A 1 94 ? -14.328 10.195 -11.148 1 92.81 94 ASP A N 1
ATOM 768 C CA . ASP A 1 94 ? -15.039 11.32 -11.75 1 92.81 94 ASP A CA 1
ATOM 769 C C . ASP A 1 94 ? -15.07 12.516 -10.812 1 92.81 94 ASP A C 1
ATOM 771 O O . ASP A 1 94 ? -15.25 13.656 -11.25 1 92.81 94 ASP A O 1
ATOM 775 N N . ALA A 1 95 ? -14.883 12.281 -9.539 1 95.06 95 ALA A N 1
ATOM 776 C CA . ALA A 1 95 ? -14.852 13.344 -8.539 1 95.06 95 ALA A CA 1
ATOM 777 C C . ALA A 1 95 ? -13.414 13.781 -8.25 1 95.06 95 ALA A C 1
ATOM 779 O O . ALA A 1 95 ? -13.164 14.5 -7.281 1 95.06 95 ALA A O 1
ATOM 780 N N . GLY A 1 96 ? -12.477 13.281 -9.039 1 94.56 96 GLY A N 1
ATOM 781 C CA . GLY A 1 96 ? -11.078 13.625 -8.836 1 94.56 96 GLY A CA 1
ATOM 782 C C . GLY A 1 96 ? -10.414 12.82 -7.738 1 94.56 96 GLY A C 1
ATOM 783 O O . GLY A 1 96 ? -9.312 13.141 -7.305 1 94.56 96 GLY A O 1
ATOM 784 N N . GLU A 1 97 ? -11.086 11.781 -7.238 1 97.06 97 GLU A N 1
ATOM 785 C CA . GLU A 1 97 ? -10.531 10.93 -6.188 1 97.06 97 GLU A CA 1
ATOM 786 C C . GLU A 1 97 ? -9.508 9.953 -6.75 1 97.06 97 GLU A C 1
ATOM 788 O O . GLU A 1 97 ? -9.648 9.477 -7.879 1 97.06 97 GLU A O 1
ATOM 793 N N . VAL A 1 98 ? -8.516 9.734 -5.973 1 97.5 98 VAL A N 1
ATOM 794 C CA . VAL A 1 98 ? -7.496 8.766 -6.371 1 97.5 98 VAL A CA 1
ATOM 795 C C . VAL A 1 98 ? -7.457 7.617 -5.363 1 97.5 98 VAL A C 1
ATOM 797 O O . VAL A 1 98 ? -7.82 7.789 -4.199 1 97.5 98 VAL A O 1
ATOM 800 N N . LEU A 1 99 ? -6.984 6.457 -5.789 1 98 99 LEU A N 1
ATOM 801 C CA . LEU A 1 99 ? -6.934 5.27 -4.945 1 98 99 LEU A CA 1
ATOM 802 C C . LEU A 1 99 ? -5.668 5.258 -4.098 1 98 99 LEU A C 1
ATOM 804 O O . LEU A 1 99 ? -5.617 4.598 -3.059 1 98 99 LEU A O 1
ATOM 808 N N . GLN A 1 100 ? -4.676 5.902 -4.562 1 98.56 100 GLN A N 1
ATOM 809 C CA . GLN A 1 100 ? -3.338 5.891 -3.984 1 98.56 100 GLN A CA 1
ATOM 810 C C . GLN A 1 100 ? -2.676 7.262 -4.098 1 98.56 100 GLN A C 1
ATOM 812 O O . GLN A 1 100 ? -2.854 7.961 -5.098 1 98.56 100 GLN A O 1
ATOM 817 N N . PHE A 1 101 ? -1.909 7.625 -3.078 1 98.62 101 PHE A N 1
ATOM 818 C CA . PHE A 1 101 ? -1.186 8.891 -3.105 1 98.62 101 PHE A CA 1
ATOM 819 C C . PHE A 1 101 ? 0.111 8.789 -2.311 1 98.62 101 PHE A C 1
ATOM 821 O O . PHE A 1 101 ? 0.136 8.203 -1.226 1 98.62 101 PHE A O 1
ATOM 828 N N . GLU A 1 102 ? 1.178 9.312 -2.863 1 98.56 102 GLU A N 1
ATOM 829 C CA . GLU A 1 102 ? 2.471 9.328 -2.186 1 98.56 102 GLU A CA 1
ATOM 830 C C . GLU A 1 102 ? 2.791 10.727 -1.652 1 98.56 102 GLU A C 1
ATOM 832 O O . GLU A 1 102 ? 2.816 11.695 -2.412 1 98.56 102 GLU A O 1
ATOM 837 N N . VAL A 1 103 ? 3.006 10.859 -0.386 1 98.5 103 VAL A N 1
ATOM 838 C CA . VAL A 1 103 ? 3.543 12.07 0.227 1 98.5 103 VAL A CA 1
ATOM 839 C C . VAL A 1 103 ? 5.07 12.031 0.204 1 98.5 103 VAL A C 1
ATOM 841 O O . VAL A 1 103 ? 5.684 11.172 0.842 1 98.5 103 VAL A O 1
ATOM 844 N N . PRO A 1 104 ? 5.684 12.969 -0.511 1 97.25 104 PRO A N 1
ATOM 845 C CA . PRO A 1 104 ? 7.148 12.969 -0.55 1 97.25 104 PRO A CA 1
ATOM 846 C C . PRO A 1 104 ? 7.773 13.289 0.808 1 97.25 104 PRO A C 1
ATOM 848 O O . PRO A 1 104 ? 7.109 13.852 1.681 1 97.25 104 PRO A O 1
ATOM 851 N N . ARG A 1 105 ? 9.008 12.883 0.913 1 95.62 105 ARG A N 1
ATOM 852 C CA . ARG A 1 105 ? 9.781 13.195 2.113 1 95.62 105 ARG A CA 1
ATOM 853 C C . ARG A 1 105 ? 9.75 14.688 2.416 1 95.62 105 ARG A C 1
ATOM 855 O O . ARG A 1 105 ? 9.797 15.516 1.501 1 95.62 105 ARG A O 1
ATOM 862 N N . ASN A 1 106 ? 9.594 15.023 3.656 1 96.5 106 ASN A N 1
ATOM 863 C CA . ASN A 1 106 ? 9.75 16.359 4.215 1 96.5 106 ASN A CA 1
ATOM 864 C C . ASN A 1 106 ? 8.562 17.25 3.861 1 96.5 106 ASN A C 1
ATOM 866 O O . ASN A 1 106 ? 8.602 18.469 4.102 1 96.5 106 ASN A O 1
ATOM 870 N N . VAL A 1 107 ? 7.598 16.781 3.258 1 98.38 107 VAL A N 1
ATOM 871 C CA . VAL A 1 107 ? 6.34 17.5 3.09 1 98.38 107 VAL A CA 1
ATOM 872 C C . VAL A 1 107 ? 5.523 17.422 4.379 1 98.38 107 VAL A C 1
ATOM 874 O O . VAL A 1 107 ? 5.438 16.359 5.004 1 98.38 107 VAL A O 1
ATOM 877 N N . ILE A 1 108 ? 5.047 18.547 4.805 1 98.75 108 ILE A N 1
ATOM 878 C CA . ILE A 1 108 ? 4.129 18.562 5.934 1 98.75 108 ILE A CA 1
ATOM 879 C C . ILE A 1 108 ? 2.738 18.125 5.48 1 98.75 108 ILE A C 1
ATOM 881 O O . ILE A 1 108 ? 2.227 18.609 4.469 1 98.75 108 ILE A O 1
ATOM 885 N N . PHE A 1 109 ? 2.148 17.188 6.234 1 98.88 109 PHE A N 1
ATOM 886 C CA . PHE A 1 109 ? 0.839 16.75 5.766 1 98.88 109 PHE A CA 1
ATOM 887 C C . PHE A 1 109 ? -0.04 16.312 6.934 1 98.88 109 PHE A C 1
ATOM 889 O O . PHE A 1 109 ? 0.463 16.016 8.016 1 98.88 109 PHE A O 1
ATOM 896 N N . GLY A 1 110 ? -1.264 16.438 6.797 1 98.62 110 GLY A N 1
ATOM 897 C CA . GLY A 1 110 ? -2.361 15.938 7.613 1 98.62 110 GLY A CA 1
ATOM 898 C C . GLY A 1 110 ? -3.543 15.453 6.797 1 98.62 110 GLY A C 1
ATOM 899 O O . GLY A 1 110 ? -3.482 15.43 5.566 1 98.62 110 GLY A O 1
ATOM 900 N N . SER A 1 111 ? -4.57 14.992 7.473 1 98.75 111 SER A N 1
ATOM 901 C CA . SER A 1 111 ? -5.68 14.461 6.684 1 98.75 111 SER A CA 1
ATOM 902 C C . SER A 1 111 ? -7.008 14.633 7.414 1 98.75 111 SER A C 1
ATOM 904 O O . SER A 1 111 ? -7.039 14.758 8.641 1 98.75 111 SER A O 1
ATOM 906 N N . THR A 1 112 ? -8.047 14.727 6.668 1 98.56 112 THR A N 1
ATOM 907 C CA . THR A 1 112 ? -9.398 14.898 7.184 1 98.56 112 THR A CA 1
ATOM 908 C C . THR A 1 112 ? -10.383 13.992 6.438 1 98.56 112 THR A C 1
ATOM 910 O O . THR A 1 112 ? -10.102 13.555 5.32 1 98.56 112 THR A O 1
ATOM 913 N N . VAL A 1 113 ? -11.453 13.633 7.051 1 97.94 113 VAL A N 1
ATOM 914 C CA . VAL A 1 113 ? -12.672 13.109 6.449 1 97.94 113 VAL A CA 1
ATOM 915 C C . VAL A 1 113 ? -13.836 14.055 6.75 1 97.94 113 VAL A C 1
ATOM 917 O O . VAL A 1 113 ? -14.047 14.445 7.898 1 97.94 113 VAL A O 1
ATOM 920 N N . GLU A 1 114 ? -14.539 14.414 5.742 1 96.94 114 GLU A N 1
ATOM 921 C CA . GLU A 1 114 ? -15.57 15.43 5.945 1 96.94 114 GLU A CA 1
ATOM 922 C C . GLU A 1 114 ? -16.766 14.867 6.711 1 96.94 114 GLU A C 1
ATOM 924 O O . GLU A 1 1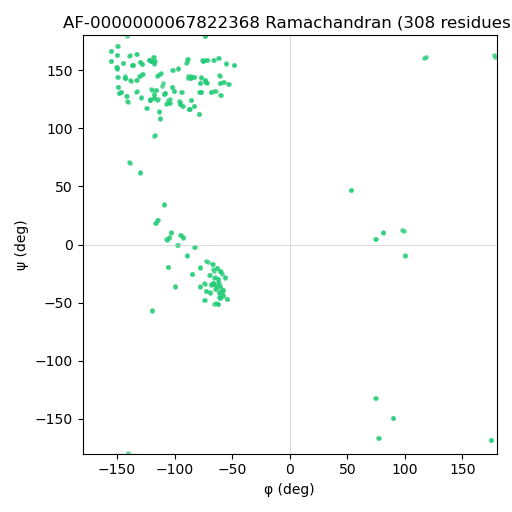14 ? -17.391 15.578 7.488 1 96.94 114 GLU A O 1
ATOM 929 N N . LYS A 1 115 ? -17.156 13.641 6.402 1 96.56 115 LYS A N 1
ATOM 930 C CA . LYS A 1 115 ? -18.234 12.953 7.094 1 96.56 115 LYS A CA 1
ATOM 931 C C . LYS A 1 115 ? -17.938 11.461 7.238 1 96.56 115 LYS A C 1
ATOM 933 O O . LYS A 1 115 ? -17.359 10.852 6.344 1 96.56 115 LYS A O 1
ATOM 938 N N . GLY A 1 116 ? -18.391 10.914 8.398 1 96.81 116 GLY A N 1
ATOM 939 C CA . GLY A 1 116 ? -18.219 9.484 8.602 1 96.81 116 GLY A CA 1
ATOM 940 C C . GLY A 1 116 ? -16.797 9.078 8.906 1 96.81 116 GLY A C 1
ATOM 941 O O . GLY A 1 116 ? -16.172 9.625 9.812 1 96.81 116 GLY A O 1
ATOM 942 N N . TRP A 1 117 ? -16.359 8.055 8.188 1 97.12 117 TRP A N 1
ATOM 943 C CA . TRP A 1 117 ? -15.031 7.484 8.445 1 97.12 117 TRP A CA 1
ATOM 944 C C . TRP A 1 117 ? -14.375 7.023 7.152 1 97.12 117 TRP A C 1
ATOM 946 O O . TRP A 1 117 ? -15.047 6.836 6.137 1 97.12 117 TRP A O 1
ATOM 956 N N . ALA A 1 118 ? -13.086 6.961 7.176 1 98 118 ALA A N 1
ATOM 957 C CA . ALA A 1 118 ? -12.289 6.414 6.082 1 98 118 ALA A CA 1
ATOM 958 C C . ALA A 1 118 ? -11.227 5.449 6.609 1 98 118 ALA A C 1
ATOM 960 O O . ALA A 1 118 ? -10.648 5.676 7.672 1 98 118 ALA A O 1
ATOM 961 N N . LEU A 1 119 ? -11.031 4.398 5.852 1 98 119 LEU A N 1
ATOM 962 C CA . LEU A 1 119 ? -10.023 3.4 6.191 1 98 119 LEU A CA 1
ATOM 963 C C . LEU A 1 119 ? -9 3.262 5.07 1 98 119 LEU A C 1
ATOM 965 O O . LEU A 1 119 ? -9.367 3.047 3.912 1 98 119 LEU A O 1
ATOM 969 N N . VAL A 1 120 ? -7.734 3.449 5.445 1 98.56 120 VAL A N 1
ATOM 970 C CA . VAL A 1 120 ? -6.633 3.369 4.488 1 98.56 120 VAL A CA 1
ATOM 971 C C . VAL A 1 120 ? -5.516 2.502 5.062 1 98.56 120 VAL A C 1
ATOM 973 O O . VAL A 1 120 ? -5.527 2.164 6.246 1 98.56 120 VAL A O 1
ATOM 976 N N . SER A 1 121 ? -4.629 2.082 4.195 1 98.75 121 SER A N 1
ATOM 977 C CA . SER A 1 121 ? -3.293 1.657 4.594 1 98.75 121 SER A CA 1
ATOM 978 C C . SER A 1 121 ? -2.262 2.744 4.312 1 98.75 121 SER A C 1
ATOM 980 O O . SER A 1 121 ? -2.41 3.521 3.367 1 98.75 121 SER A O 1
ATOM 982 N N . CYS A 1 122 ? -1.262 2.777 5.09 1 98.69 122 CYS A N 1
ATOM 983 C CA . CYS A 1 122 ? -0.121 3.656 4.859 1 98.69 122 CYS A CA 1
ATOM 984 C C . CYS A 1 122 ? 1.188 2.879 4.922 1 98.69 122 CYS A C 1
ATOM 986 O O . CYS A 1 122 ? 1.447 2.168 5.895 1 98.69 122 CYS A O 1
ATOM 988 N N . MET A 1 123 ? 1.927 3.031 3.906 1 98.75 123 MET A N 1
ATOM 989 C CA . MET A 1 123 ? 3.27 2.459 3.852 1 98.75 123 MET A CA 1
ATOM 990 C C . MET A 1 123 ? 4.328 3.553 3.936 1 98.75 123 MET A C 1
ATOM 992 O O . MET A 1 123 ? 4.242 4.562 3.236 1 98.75 123 MET A O 1
ATOM 996 N N . VAL A 1 124 ? 5.27 3.389 4.824 1 98.5 124 VAL A N 1
ATOM 997 C CA . VAL A 1 124 ? 6.355 4.348 4.988 1 98.5 124 VAL A CA 1
ATOM 998 C C . VAL A 1 124 ? 7.688 3.686 4.645 1 98.5 124 VAL A C 1
ATOM 1000 O O . VAL A 1 124 ? 7.969 2.572 5.098 1 98.5 124 VAL A O 1
ATOM 1003 N N . SER A 1 125 ? 8.508 4.324 3.871 1 98 125 SER A N 1
ATOM 1004 C CA . SER A 1 125 ? 9.836 3.844 3.486 1 98 125 SER A CA 1
ATOM 1005 C C . SER A 1 125 ? 10.812 5 3.316 1 98 125 SER A C 1
ATOM 1007 O O . SER A 1 125 ? 10.531 5.961 2.596 1 98 125 SER A O 1
ATOM 1009 N N . PRO A 1 126 ? 12.07 4.895 3.953 1 97.31 126 PRO A N 1
ATOM 1010 C CA . PRO A 1 126 ? 12.461 3.928 4.984 1 97.31 126 PRO A CA 1
ATOM 1011 C C . PRO A 1 126 ? 11.445 3.828 6.117 1 97.31 126 PRO A C 1
ATOM 1013 O O . PRO A 1 126 ? 10.672 4.762 6.344 1 97.31 126 PRO A O 1
ATOM 1016 N N . GLY A 1 127 ? 11.398 2.711 6.777 1 98.19 127 GLY A N 1
ATOM 1017 C CA . GLY A 1 127 ? 10.336 2.387 7.719 1 98.19 127 GLY A CA 1
ATOM 1018 C C . GLY A 1 127 ? 10.164 3.432 8.805 1 98.19 127 GLY A C 1
ATOM 1019 O O . GLY A 1 127 ? 11.117 4.129 9.156 1 98.19 127 GLY A O 1
ATOM 1020 N N . PHE A 1 128 ? 9.008 3.48 9.336 1 97.56 128 PHE A N 1
ATOM 1021 C CA . PHE A 1 128 ? 8.594 4.5 10.289 1 97.56 128 PHE A CA 1
ATOM 1022 C C . PHE A 1 128 ? 9.273 4.289 11.641 1 97.56 128 PHE A C 1
ATOM 1024 O O . PHE A 1 128 ? 9.359 3.16 12.125 1 97.56 128 PHE A O 1
ATOM 1031 N N . ASP A 1 129 ? 9.656 5.383 12.188 1 96.31 129 ASP A N 1
ATOM 1032 C CA . ASP A 1 129 ? 10.148 5.461 13.562 1 96.31 129 ASP A CA 1
ATOM 1033 C C . ASP A 1 129 ? 9.656 6.73 14.25 1 96.31 129 ASP A C 1
ATOM 1035 O O . ASP A 1 129 ? 9.828 7.832 13.727 1 96.31 129 ASP A O 1
ATOM 1039 N N . PHE A 1 130 ? 9.055 6.59 15.438 1 94.94 130 PHE A N 1
ATOM 1040 C CA . PHE A 1 130 ? 8.461 7.73 16.125 1 94.94 130 PHE A CA 1
ATOM 1041 C C . PHE A 1 130 ? 9.516 8.797 16.406 1 94.94 130 PHE A C 1
ATOM 1043 O O . PHE A 1 130 ? 9.195 9.984 16.516 1 94.94 130 PHE A O 1
ATOM 1050 N N . ARG A 1 131 ? 10.789 8.484 16.484 1 95 131 ARG A N 1
ATOM 1051 C CA . ARG A 1 131 ? 11.867 9.445 16.719 1 95 131 ARG A CA 1
ATOM 1052 C C . ARG A 1 131 ? 12.031 10.383 15.531 1 95 131 ARG A C 1
ATOM 1054 O O . ARG A 1 131 ? 12.648 11.445 15.656 1 95 131 ARG A O 1
ATOM 1061 N N . GLU A 1 132 ? 11.461 10.008 14.336 1 95.19 132 GLU A N 1
ATOM 1062 C CA . GLU A 1 132 ? 11.555 10.828 13.133 1 95.19 132 GLU A CA 1
ATOM 1063 C C . GLU A 1 132 ? 10.227 11.508 12.82 1 95.19 132 GLU A C 1
ATOM 1065 O O . GLU A 1 132 ? 10.094 12.188 11.797 1 95.19 132 GLU A O 1
ATOM 1070 N N . PHE A 1 133 ? 9.305 11.281 13.734 1 95.25 133 PHE A N 1
ATOM 1071 C CA . PHE A 1 133 ? 7.965 11.836 13.617 1 95.25 133 PHE A CA 1
ATOM 1072 C C . PHE A 1 133 ? 7.902 13.234 14.227 1 95.25 133 PHE A C 1
ATOM 1074 O O . PHE A 1 133 ? 8.094 13.398 15.43 1 95.25 133 PHE A O 1
ATOM 1081 N N . GLN A 1 134 ? 7.617 14.234 13.383 1 95.81 134 GLN A N 1
ATOM 1082 C CA . GLN A 1 134 ? 7.539 15.594 13.898 1 95.81 134 GLN A CA 1
ATOM 1083 C C . GLN A 1 134 ? 6.113 16.141 13.805 1 95.81 134 GLN A C 1
ATOM 1085 O O . GLN A 1 134 ? 5.602 16.359 12.703 1 95.81 134 GLN A O 1
ATOM 1090 N N . LEU A 1 135 ? 5.484 16.391 14.891 1 96.81 135 LEU A N 1
ATOM 1091 C CA . LEU A 1 135 ? 4.203 17.094 14.969 1 96.81 135 LEU A CA 1
ATOM 1092 C C . LEU A 1 135 ? 4.414 18.609 15.062 1 96.81 135 LEU A C 1
ATOM 1094 O O . LEU A 1 135 ? 5.352 19.062 15.719 1 96.81 135 LEU A O 1
ATOM 1098 N N . PHE A 1 136 ? 3.537 19.312 14.469 1 97.62 136 PHE A N 1
ATOM 1099 C CA . PHE A 1 136 ? 3.717 20.766 14.461 1 97.62 136 PHE A CA 1
ATOM 1100 C C . PHE A 1 136 ? 2.633 21.453 15.289 1 97.62 136 PHE A C 1
ATOM 1102 O O . PHE A 1 136 ? 1.474 21.031 15.266 1 97.62 136 PHE A O 1
ATOM 1109 N N . SER A 1 137 ? 3.055 22.547 15.891 1 97.69 137 SER A N 1
ATOM 1110 C CA . SER A 1 137 ? 2.082 23.422 16.547 1 97.69 137 SER A CA 1
ATOM 1111 C C . SER A 1 137 ? 1.522 24.453 15.562 1 97.69 137 SER A C 1
ATOM 1113 O O . SER A 1 137 ? 2.113 24.703 14.516 1 97.69 137 SER A O 1
ATOM 1115 N N . GLU A 1 138 ? 0.387 24.938 15.969 1 98.31 138 GLU A N 1
ATOM 1116 C CA . GLU A 1 138 ? -0.219 26 15.172 1 98.31 138 GLU A CA 1
ATOM 1117 C C . GLU A 1 138 ? 0.75 27.156 14.977 1 98.31 138 GLU A C 1
ATOM 1119 O O . GLU A 1 138 ? 0.935 27.641 13.859 1 98.31 138 GLU A O 1
ATOM 1124 N N . GLU A 1 139 ? 1.392 27.594 16.031 1 98.31 139 GLU A N 1
ATOM 1125 C CA . GLU A 1 139 ? 2.295 28.75 16.016 1 98.31 139 GLU A CA 1
ATOM 1126 C C . GLU A 1 139 ? 3.471 28.516 15.078 1 98.31 139 GLU A C 1
ATOM 1128 O O . GLU A 1 139 ? 3.828 29.391 14.289 1 98.31 139 GLU A O 1
ATOM 1133 N N . GLU A 1 140 ? 4.062 27.359 15.141 1 98.12 140 GLU A N 1
ATOM 1134 C CA . GLU A 1 140 ? 5.199 27 14.297 1 98.12 140 GLU A CA 1
ATOM 1135 C C . GLU A 1 140 ? 4.84 27.109 12.812 1 98.12 140 GLU A C 1
ATOM 1137 O O . GLU A 1 140 ? 5.594 27.688 12.023 1 98.12 140 GLU A O 1
ATOM 1142 N N . LEU A 1 141 ? 3.664 26.609 12.484 1 98.19 141 LEU A N 1
ATOM 1143 C CA . LEU A 1 141 ? 3.291 26.562 11.07 1 98.19 141 LEU A CA 1
ATOM 1144 C C . LEU A 1 141 ? 2.842 27.938 10.586 1 98.19 141 LEU A C 1
ATOM 1146 O O . LEU A 1 141 ? 3.125 28.312 9.445 1 98.19 141 LEU A O 1
ATOM 1150 N N . LEU A 1 142 ? 2.17 28.656 11.438 1 98.25 142 LEU A N 1
ATOM 1151 C CA . LEU A 1 142 ? 1.681 29.969 11.031 1 98.25 142 LEU A CA 1
ATOM 1152 C C . LEU A 1 142 ? 2.838 30.953 10.844 1 98.25 142 LEU A C 1
ATOM 1154 O O . LEU A 1 142 ? 2.74 31.891 10.047 1 98.25 142 LEU A O 1
ATOM 1158 N N . GLN A 1 143 ? 3.91 30.703 11.531 1 97.88 143 GLN A N 1
ATOM 1159 C CA . GLN A 1 143 ? 5.098 31.547 11.375 1 97.88 143 GLN A CA 1
ATOM 1160 C C . GLN A 1 143 ? 5.703 31.391 9.984 1 97.88 143 GLN A C 1
ATOM 1162 O O . GLN A 1 143 ? 6.207 32.344 9.406 1 97.88 143 GLN A O 1
ATOM 1167 N N . VAL A 1 144 ? 5.617 30.234 9.398 1 97.62 144 VAL A N 1
ATOM 1168 C CA . VAL A 1 144 ? 6.285 29.938 8.141 1 97.62 144 VAL A CA 1
ATOM 1169 C C . VAL A 1 144 ? 5.285 30.047 6.984 1 97.62 144 VAL A C 1
ATOM 1171 O O . VAL A 1 144 ? 5.633 30.516 5.902 1 97.62 144 VAL A O 1
ATOM 1174 N N . TYR A 1 145 ? 4.031 29.625 7.273 1 98.12 145 TYR A N 1
ATOM 1175 C CA . TYR A 1 145 ? 3.037 29.562 6.207 1 98.12 145 TYR A CA 1
ATOM 1176 C C . TYR A 1 145 ? 1.753 30.266 6.617 1 98.12 145 TYR A C 1
ATOM 1178 O O . TYR A 1 145 ? 0.672 29.672 6.594 1 98.12 145 TYR A O 1
ATOM 1186 N N . PRO A 1 146 ? 1.811 31.516 6.871 1 97.94 146 PRO A N 1
ATOM 1187 C CA . PRO A 1 146 ? 0.62 32.219 7.34 1 97.94 146 PRO A CA 1
ATOM 1188 C C . PRO A 1 146 ? -0.512 32.219 6.316 1 97.94 146 PRO A C 1
ATOM 1190 O O . PRO A 1 146 ? -1.681 32.375 6.68 1 97.94 146 PRO A O 1
ATOM 1193 N N . GLU A 1 147 ? -0.175 31.984 5.02 1 98.06 147 GLU A N 1
ATOM 1194 C CA . GLU A 1 147 ? -1.186 32.031 3.967 1 98.06 147 GLU A CA 1
ATOM 1195 C C . GLU A 1 147 ? -2.107 30.797 4.059 1 98.06 147 GLU A C 1
ATOM 1197 O O . GLU A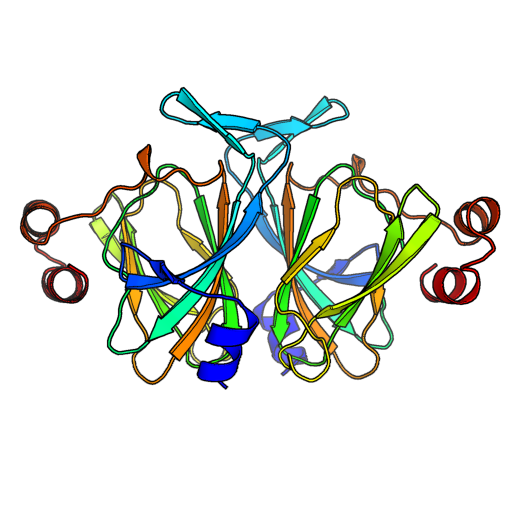 1 147 ? -3.18 30.781 3.451 1 98.06 147 GLU A O 1
ATOM 1202 N N . HIS A 1 148 ? -1.674 29.828 4.82 1 98.5 148 HIS A N 1
ATOM 1203 C CA . HIS A 1 148 ? -2.482 28.625 4.953 1 98.5 148 HIS A CA 1
ATOM 1204 C C . HIS A 1 148 ? -3.109 28.531 6.34 1 98.5 148 HIS A C 1
ATOM 1206 O O . HIS A 1 148 ? -3.27 27.438 6.883 1 98.5 148 HIS A O 1
ATOM 1212 N N . SER A 1 149 ? -3.48 29.641 6.938 1 98.38 149 SER A N 1
ATOM 1213 C CA . SER A 1 149 ? -3.936 29.734 8.32 1 98.38 149 SER A CA 1
ATOM 1214 C C . SER A 1 149 ? -5.164 28.875 8.562 1 98.38 149 SER A C 1
ATOM 1216 O O . SER A 1 149 ? -5.277 28.219 9.602 1 98.38 149 SER A O 1
ATOM 1218 N N . ALA A 1 150 ? -6.109 28.797 7.684 1 98.25 150 ALA A N 1
ATOM 1219 C CA . ALA A 1 150 ? -7.363 28.078 7.891 1 98.25 150 ALA A CA 1
ATOM 1220 C C . ALA A 1 150 ? -7.117 26.594 8.109 1 98.25 150 ALA A C 1
ATOM 1222 O O . ALA A 1 150 ? -7.578 26.016 9.094 1 98.25 150 ALA A O 1
ATOM 1223 N N . ILE A 1 151 ? -6.359 26.016 7.188 1 98.38 151 ILE A N 1
ATOM 1224 C CA . ILE A 1 151 ? -6.148 24.578 7.285 1 98.38 151 ILE A CA 1
ATOM 1225 C C . ILE A 1 151 ? -5.18 24.281 8.422 1 98.38 151 ILE A C 1
ATOM 1227 O O . ILE A 1 151 ? -5.301 23.25 9.086 1 98.38 151 ILE A O 1
ATOM 1231 N N . ILE A 1 152 ? -4.211 25.156 8.68 1 98.62 152 ILE A N 1
ATOM 1232 C CA . ILE A 1 152 ? -3.281 24.969 9.789 1 98.62 152 ILE A CA 1
ATOM 1233 C C . ILE A 1 152 ? -4.047 24.938 11.109 1 98.62 152 ILE A C 1
ATOM 1235 O O . ILE A 1 152 ? -3.83 24.047 11.938 1 98.62 152 ILE A O 1
ATOM 1239 N N . LYS A 1 153 ? -4.938 25.844 11.281 1 98.19 153 LYS A N 1
ATOM 1240 C CA . LYS A 1 153 ? -5.727 25.875 12.508 1 98.19 153 LYS A CA 1
ATOM 1241 C C . LYS A 1 153 ? -6.586 24.609 12.641 1 98.19 153 LYS A C 1
ATOM 1243 O O . LYS A 1 153 ? -6.777 24.109 13.742 1 98.19 153 LYS A O 1
ATOM 1248 N N . ARG A 1 154 ? -7.07 24.125 11.555 1 97.5 154 ARG A N 1
ATOM 1249 C CA . ARG A 1 154 ? -7.922 22.938 11.555 1 97.5 154 ARG A CA 1
ATOM 1250 C C . ARG A 1 154 ? -7.133 21.703 11.945 1 97.5 154 ARG A C 1
ATOM 1252 O O . ARG A 1 154 ? -7.668 20.797 12.586 1 97.5 154 ARG A O 1
ATOM 1259 N N . LEU A 1 155 ? -5.879 21.688 11.539 1 98.19 155 LEU A N 1
ATOM 1260 C CA . LEU A 1 155 ? -5.145 20.422 11.656 1 98.19 155 LEU A CA 1
ATOM 1261 C C . LEU A 1 155 ? -4 20.562 12.656 1 98.19 155 LEU A C 1
ATOM 1263 O O . LEU A 1 155 ? -2.979 19.875 12.523 1 98.19 155 LEU A O 1
ATOM 1267 N N . THR A 1 156 ? -4.102 21.547 13.531 1 96.81 156 THR A N 1
ATOM 1268 C CA . THR A 1 156 ? -3.174 21.641 14.648 1 96.81 156 THR A CA 1
ATOM 1269 C C . THR A 1 156 ? -3.93 21.688 15.977 1 96.81 156 THR A C 1
ATOM 1271 O O . THR A 1 156 ? -5.121 22.016 16 1 96.81 156 THR A O 1
ATOM 1274 N N . MET B 1 1 ? -17.531 0.488 -14.32 1 75.75 1 MET B N 1
ATOM 1275 C CA . MET B 1 1 ? -16.531 0.977 -13.383 1 75.75 1 MET B CA 1
ATOM 1276 C C . MET B 1 1 ? -15.141 0.46 -13.742 1 75.75 1 MET B C 1
ATOM 1278 O O . MET B 1 1 ? -14.195 1.24 -13.867 1 75.75 1 MET B O 1
ATOM 1282 N N . ARG B 1 2 ? -15.117 -0.736 -14.258 1 80.88 2 ARG B N 1
ATOM 1283 C CA . ARG B 1 2 ? -13.844 -1.342 -14.648 1 80.88 2 ARG B CA 1
ATOM 1284 C C . ARG B 1 2 ? -13.203 -0.575 -15.797 1 80.88 2 ARG B C 1
ATOM 1286 O O . ARG B 1 2 ? -12.039 -0.18 -15.719 1 80.88 2 ARG B O 1
ATOM 1293 N N . ASP B 1 3 ? -13.977 -0.384 -16.75 1 84.06 3 ASP B N 1
ATOM 1294 C CA . ASP B 1 3 ? -13.445 0.298 -17.938 1 84.06 3 ASP B CA 1
ATOM 1295 C C . ASP B 1 3 ? -12.953 1.701 -17.578 1 84.06 3 ASP B C 1
ATOM 1297 O O . ASP B 1 3 ? -11.969 2.178 -18.141 1 84.06 3 ASP B O 1
ATOM 1301 N N . LYS B 1 4 ? -13.672 2.275 -16.703 1 83.69 4 LYS B N 1
ATOM 1302 C CA . LYS B 1 4 ? -13.273 3.607 -16.25 1 83.69 4 LYS B CA 1
ATOM 1303 C C . LYS B 1 4 ? -11.922 3.566 -15.539 1 83.69 4 LYS B C 1
ATOM 1305 O O . LYS B 1 4 ? -11.086 4.453 -15.742 1 83.69 4 LYS B O 1
ATOM 1310 N N . TRP B 1 5 ? -11.695 2.514 -14.758 1 87.94 5 TRP B N 1
ATOM 1311 C CA . TRP B 1 5 ? -10.422 2.385 -14.062 1 87.94 5 TRP B CA 1
ATOM 1312 C C . TRP B 1 5 ? -9.289 2.113 -15.047 1 87.94 5 TRP B C 1
ATOM 1314 O O . TRP B 1 5 ? -8.211 2.691 -14.938 1 87.94 5 TRP B O 1
ATOM 1324 N N . ILE B 1 6 ? -9.531 1.284 -16.016 1 86.75 6 ILE B N 1
ATOM 1325 C CA . ILE B 1 6 ? -8.5 0.928 -16.984 1 86.75 6 ILE B CA 1
ATOM 1326 C C . ILE B 1 6 ? -8.047 2.176 -17.734 1 86.75 6 ILE B C 1
ATOM 1328 O O . ILE B 1 6 ? -6.852 2.383 -17.953 1 86.75 6 ILE B O 1
ATOM 1332 N N . GLN B 1 7 ? -9 2.963 -18.062 1 86.38 7 GLN B N 1
ATOM 1333 C CA . GLN B 1 7 ? -8.703 4.184 -18.797 1 86.38 7 GLN B CA 1
ATOM 1334 C C . GLN B 1 7 ? -8.055 5.23 -17.906 1 86.38 7 GLN B C 1
ATOM 1336 O O . GLN B 1 7 ? -7.004 5.785 -18.234 1 86.38 7 GLN B O 1
ATOM 1341 N N . THR B 1 8 ? -8.617 5.449 -16.766 1 89.5 8 THR B N 1
ATOM 1342 C CA . THR B 1 8 ? -8.18 6.508 -15.867 1 89.5 8 THR B CA 1
ATOM 1343 C C . THR B 1 8 ? -6.777 6.219 -15.328 1 89.5 8 THR B C 1
ATOM 1345 O O . THR B 1 8 ? -5.969 7.133 -15.164 1 89.5 8 THR B O 1
ATOM 1348 N N . LEU B 1 9 ? -6.516 4.938 -15.148 1 92.94 9 LEU B N 1
ATOM 1349 C CA . LEU B 1 9 ? -5.25 4.562 -14.523 1 92.94 9 LEU B CA 1
ATOM 1350 C C . LEU B 1 9 ? -4.211 4.203 -15.578 1 92.94 9 LEU B C 1
ATOM 1352 O O . LEU B 1 9 ? -3.072 3.865 -15.242 1 92.94 9 LEU B O 1
ATOM 1356 N N . THR B 1 10 ? -4.559 4.266 -16.844 1 93.62 10 THR B N 1
ATOM 1357 C CA . THR B 1 10 ? -3.674 3.98 -17.969 1 93.62 10 THR B CA 1
ATOM 1358 C C . THR B 1 10 ? -3.02 2.611 -17.812 1 93.62 10 THR B C 1
ATOM 1360 O O . THR B 1 10 ? -1.8 2.482 -17.922 1 93.62 10 THR B O 1
ATOM 1363 N N . LEU B 1 11 ? -3.818 1.675 -17.484 1 95 11 LEU B N 1
ATOM 1364 C CA . LEU B 1 11 ? -3.326 0.327 -17.234 1 95 11 LEU B CA 1
ATOM 1365 C C . LEU B 1 11 ? -2.955 -0.374 -18.531 1 95 11 LEU B C 1
ATOM 1367 O O . LEU B 1 11 ? -3.643 -0.218 -19.547 1 95 11 LEU B O 1
ATOM 1371 N N . GLN B 1 12 ? -1.87 -1.143 -18.484 1 94.44 12 GLN B N 1
ATOM 1372 C CA . GLN B 1 12 ? -1.406 -1.967 -19.594 1 94.44 12 GLN B CA 1
ATOM 1373 C C . GLN B 1 12 ? -1.312 -3.436 -19.188 1 94.44 12 GLN B C 1
ATOM 1375 O O . GLN B 1 12 ? -1.245 -3.752 -18 1 94.44 12 GLN B O 1
ATOM 1380 N N . PRO B 1 13 ? -1.325 -4.352 -20.172 1 93.5 13 PRO B N 1
ATOM 1381 C CA . PRO B 1 13 ? -1.217 -5.77 -19.812 1 93.5 13 PRO B CA 1
ATOM 1382 C C . PRO B 1 13 ? 0.08 -6.098 -19.078 1 93.5 13 PRO B C 1
ATOM 1384 O O . PRO B 1 13 ? 1.136 -5.551 -19.406 1 93.5 13 PRO B O 1
ATOM 1387 N N . HIS B 1 14 ? 0.009 -6.902 -18.094 1 93.25 14 HIS B N 1
ATOM 1388 C CA . HIS B 1 14 ? 1.168 -7.387 -17.344 1 93.25 14 HIS B CA 1
ATOM 1389 C C . HIS B 1 14 ? 1.609 -8.758 -17.859 1 93.25 14 HIS B C 1
ATOM 1391 O O . HIS B 1 14 ? 0.774 -9.594 -18.203 1 93.25 14 HIS B O 1
ATOM 1397 N N . PRO B 1 15 ? 2.887 -9.125 -17.75 1 88.56 15 PRO B N 1
ATOM 1398 C CA . PRO B 1 15 ? 3.395 -10.422 -18.203 1 88.56 15 PRO B CA 1
ATOM 1399 C C . PRO B 1 15 ? 2.77 -11.594 -17.453 1 88.56 15 PRO B C 1
ATOM 1401 O O . PRO B 1 15 ? 2.598 -12.68 -18.031 1 88.56 15 PRO B O 1
ATOM 1404 N N . GLU B 1 16 ? 2.396 -11.461 -16.297 1 89.69 16 GLU B N 1
ATOM 1405 C CA . GLU B 1 16 ? 1.854 -12.562 -15.508 1 89.69 16 GLU B CA 1
ATOM 1406 C C . GLU B 1 16 ? 0.343 -12.672 -15.68 1 89.69 16 GLU B C 1
ATOM 1408 O O . GLU B 1 16 ? -0.276 -13.617 -15.188 1 89.69 16 GLU B O 1
ATOM 1413 N N . GLY B 1 17 ? -0.281 -11.734 -16.297 1 91.69 17 GLY B N 1
ATOM 1414 C CA . GLY B 1 17 ? -1.728 -11.609 -16.391 1 91.69 17 GLY B CA 1
ATOM 1415 C C . GLY B 1 17 ? -2.254 -10.336 -15.75 1 91.69 17 GLY B C 1
ATOM 1416 O O . GLY B 1 17 ? -1.559 -9.703 -14.953 1 91.69 17 GLY B O 1
ATOM 1417 N N . GLY B 1 18 ? -3.428 -9.984 -16.109 1 94.75 18 GLY B N 1
ATOM 1418 C CA . GLY B 1 18 ? -4.027 -8.758 -15.609 1 94.75 18 GLY B CA 1
ATOM 1419 C C . GLY B 1 18 ? -3.492 -7.512 -16.281 1 94.75 18 GLY B C 1
ATOM 1420 O O . GLY B 1 18 ? -2.916 -7.586 -17.375 1 94.75 18 GLY B O 1
ATOM 1421 N N . TYR B 1 19 ? -3.801 -6.375 -15.672 1 96 19 TYR B N 1
ATOM 1422 C CA . TYR B 1 19 ? -3.367 -5.066 -16.141 1 96 19 TYR B CA 1
ATOM 1423 C C . TYR B 1 19 ? -2.68 -4.281 -15.039 1 96 19 TYR B C 1
ATOM 1425 O O . TYR B 1 19 ? -3.006 -4.445 -13.859 1 96 19 TYR B O 1
ATOM 1433 N N . TYR B 1 20 ? -1.732 -3.51 -15.438 1 97.5 20 TYR B N 1
ATOM 1434 C CA . TYR B 1 20 ? -1.03 -2.775 -14.391 1 97.5 20 TYR B CA 1
ATOM 1435 C C . TYR B 1 20 ? -0.504 -1.445 -14.914 1 97.5 20 TYR B C 1
ATOM 1437 O O . TYR B 1 20 ? -0.476 -1.217 -16.125 1 97.5 20 TYR B O 1
ATOM 1445 N N . ALA B 1 21 ? -0.162 -0.534 -14.023 1 97.69 21 ALA B N 1
ATOM 1446 C CA . ALA B 1 21 ? 0.587 0.696 -14.266 1 97.69 21 ALA B CA 1
ATOM 1447 C C . ALA B 1 21 ? 1.43 1.075 -13.055 1 97.69 21 ALA B C 1
ATOM 1449 O O . ALA B 1 21 ? 0.943 1.048 -11.922 1 97.69 21 ALA B O 1
ATOM 1450 N N . GLU B 1 22 ? 2.703 1.354 -13.344 1 97.25 22 GLU B N 1
ATOM 1451 C CA . GLU B 1 22 ? 3.527 1.83 -12.234 1 97.25 22 GLU B CA 1
ATOM 1452 C C . GLU B 1 22 ? 3.092 3.219 -11.781 1 97.25 22 GLU B C 1
ATOM 1454 O O . GLU B 1 22 ? 2.879 4.109 -12.602 1 97.25 22 GLU B O 1
ATOM 1459 N N . THR B 1 23 ? 2.924 3.363 -10.5 1 97 23 THR B N 1
ATOM 1460 C CA . THR B 1 23 ? 2.412 4.621 -9.969 1 97 23 THR B CA 1
ATOM 1461 C C . THR B 1 23 ? 3.525 5.418 -9.297 1 97 23 THR B C 1
ATOM 1463 O O . THR B 1 23 ? 3.373 6.613 -9.039 1 97 23 THR B O 1
ATOM 1466 N N . GLY B 1 24 ? 4.613 4.699 -8.953 1 95.25 24 GLY B N 1
ATOM 1467 C CA . GLY B 1 24 ? 5.699 5.422 -8.312 1 95.25 24 GLY B CA 1
ATOM 1468 C C . GLY B 1 24 ? 6.855 4.523 -7.906 1 95.25 24 GLY B C 1
ATOM 1469 O O . GLY B 1 24 ? 6.715 3.297 -7.883 1 95.25 24 GLY B O 1
ATOM 1470 N N . ARG B 1 25 ? 7.988 5.133 -7.648 1 96.25 25 ARG B N 1
ATOM 1471 C CA . ARG B 1 25 ? 9.203 4.488 -7.168 1 96.25 25 ARG B CA 1
ATOM 1472 C C . ARG B 1 25 ? 10.031 5.445 -6.316 1 96.25 25 ARG B C 1
ATOM 1474 O O . ARG B 1 25 ? 10.062 6.648 -6.582 1 96.25 25 ARG B O 1
ATOM 1481 N N . SER B 1 26 ? 10.617 4.926 -5.355 1 96.88 26 SER B N 1
ATOM 1482 C CA . SER B 1 26 ? 11.477 5.742 -4.508 1 96.88 26 SER B CA 1
ATOM 1483 C C . SER B 1 26 ? 12.633 6.344 -5.305 1 96.88 26 SER B C 1
ATOM 1485 O O . SER B 1 26 ? 13.172 5.699 -6.203 1 96.88 26 SER B O 1
ATOM 1487 N N . LYS B 1 27 ? 13.023 7.559 -4.945 1 92.94 27 LYS B N 1
ATOM 1488 C CA . LYS B 1 27 ? 14.211 8.164 -5.547 1 92.94 27 LYS B CA 1
ATOM 1489 C C . LYS B 1 27 ? 15.484 7.594 -4.934 1 92.94 27 LYS B C 1
ATOM 1491 O O . LYS B 1 27 ? 16.562 7.707 -5.52 1 92.94 27 LYS B O 1
ATOM 1496 N N . LYS B 1 28 ? 15.336 7.027 -3.775 1 94.12 28 LYS B N 1
ATOM 1497 C CA . LYS B 1 28 ? 16.469 6.367 -3.135 1 94.12 28 LYS B CA 1
ATOM 1498 C C . LYS B 1 28 ? 16.609 4.93 -3.625 1 94.12 28 LYS B C 1
ATOM 1500 O O . LYS B 1 28 ? 15.609 4.242 -3.85 1 94.12 28 LYS B O 1
ATOM 1505 N N . THR B 1 29 ? 17.844 4.496 -3.725 1 95.5 29 THR B N 1
ATOM 1506 C CA . THR B 1 29 ? 18.078 3.15 -4.23 1 95.5 29 THR B CA 1
ATOM 1507 C C . THR B 1 29 ? 18.844 2.314 -3.205 1 95.5 29 THR B C 1
ATOM 1509 O O . THR B 1 29 ? 19.391 2.854 -2.248 1 95.5 29 THR B O 1
ATOM 1512 N N . ILE B 1 30 ? 18.719 1.041 -3.359 1 95.25 30 ILE B N 1
ATOM 1513 C CA . ILE B 1 30 ? 19.469 0.063 -2.578 1 95.25 30 ILE B CA 1
ATOM 1514 C C . ILE B 1 30 ? 19.922 -1.083 -3.48 1 95.25 30 ILE B C 1
ATOM 1516 O O . ILE B 1 30 ? 19.438 -1.23 -4.602 1 95.25 30 ILE B O 1
ATOM 1520 N N . ILE B 1 31 ? 20.891 -1.836 -3.002 1 95.25 31 ILE B N 1
ATOM 1521 C CA . ILE B 1 31 ? 21.344 -3.01 -3.734 1 95.25 31 ILE B CA 1
ATOM 1522 C C . ILE B 1 31 ? 20.484 -4.215 -3.387 1 95.25 31 ILE B C 1
ATOM 1524 O O . ILE B 1 31 ? 20.328 -4.559 -2.213 1 95.25 31 ILE B O 1
ATOM 1528 N N . SER B 1 32 ? 19.922 -4.809 -4.375 1 94.44 32 SER B N 1
ATOM 1529 C CA . SER B 1 32 ? 19.031 -5.953 -4.176 1 9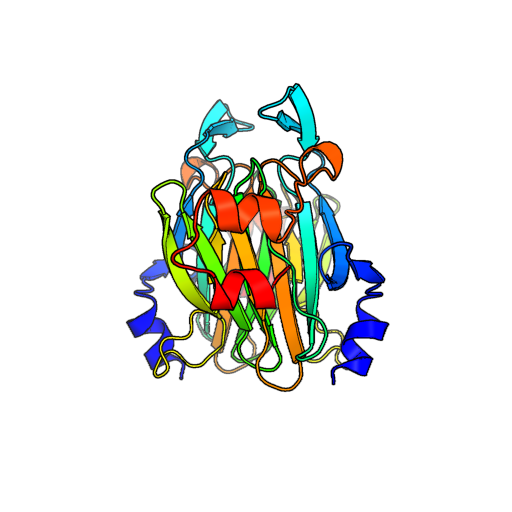4.44 32 SER B CA 1
ATOM 1530 C C . SER B 1 32 ? 19.828 -7.203 -3.811 1 94.44 32 SER B C 1
ATOM 1532 O O . SER B 1 32 ? 21.062 -7.164 -3.734 1 94.44 32 SER B O 1
ATOM 1534 N N . GLU B 1 33 ? 19.094 -8.266 -3.611 1 90.81 33 GLU B N 1
ATOM 1535 C CA . GLU B 1 33 ? 19.688 -9.531 -3.217 1 90.81 33 GLU B CA 1
ATOM 1536 C C . GLU B 1 33 ? 20.656 -10.039 -4.289 1 90.81 33 GLU B C 1
ATOM 1538 O O . GLU B 1 33 ? 21.672 -10.664 -3.975 1 90.81 33 GLU B O 1
ATOM 1543 N N . ILE B 1 34 ? 20.359 -9.758 -5.5 1 91.81 34 ILE B N 1
ATOM 1544 C CA . ILE B 1 34 ? 21.188 -10.297 -6.566 1 91.81 34 ILE B CA 1
ATOM 1545 C C . ILE B 1 34 ? 22.109 -9.195 -7.113 1 91.81 34 ILE B C 1
ATOM 1547 O O . ILE B 1 34 ? 22.625 -9.305 -8.227 1 91.81 34 ILE B O 1
ATOM 1551 N N . GLY B 1 35 ? 22.156 -8.102 -6.441 1 94.56 35 GLY B N 1
ATOM 1552 C CA . GLY B 1 35 ? 23.188 -7.117 -6.719 1 94.56 35 GLY B CA 1
ATOM 1553 C C . GLY B 1 35 ? 22.719 -5.996 -7.629 1 94.56 35 GLY B C 1
ATOM 1554 O O . GLY B 1 35 ? 23.516 -5.203 -8.117 1 94.56 35 GLY B O 1
ATOM 1555 N N . LEU B 1 36 ? 21.484 -5.863 -7.871 1 96.19 36 LEU B N 1
ATOM 1556 C CA . LEU B 1 36 ? 20.953 -4.805 -8.727 1 96.19 36 LEU B CA 1
ATOM 1557 C C . LEU B 1 36 ? 20.703 -3.535 -7.918 1 96.19 36 LEU B C 1
ATOM 1559 O O . LEU B 1 36 ? 20.266 -3.6 -6.766 1 96.19 36 LEU B O 1
ATOM 1563 N N . ASP B 1 37 ? 20.969 -2.449 -8.586 1 97.31 37 ASP B N 1
ATOM 1564 C CA . ASP B 1 37 ? 20.516 -1.172 -8.031 1 97.31 37 ASP B CA 1
ATOM 1565 C C . ASP B 1 37 ? 19.031 -0.951 -8.289 1 97.31 37 ASP B C 1
ATOM 1567 O O . ASP B 1 37 ? 18.609 -0.732 -9.43 1 97.31 37 ASP B O 1
ATOM 1571 N N . VAL B 1 38 ? 18.297 -0.973 -7.203 1 97.44 38 VAL B N 1
ATOM 1572 C CA . VAL B 1 38 ? 16.859 -0.844 -7.344 1 97.44 38 VAL B CA 1
ATOM 1573 C C . VAL B 1 38 ? 16.328 0.234 -6.395 1 97.44 38 VAL B C 1
ATOM 1575 O O . VAL B 1 38 ? 17 0.57 -5.41 1 97.44 38 VAL B O 1
ATOM 1578 N N . PRO B 1 39 ? 15.195 0.816 -6.672 1 97.81 39 PRO B N 1
ATOM 1579 C CA . PRO B 1 39 ? 14.609 1.74 -5.695 1 97.81 39 PRO B CA 1
ATOM 1580 C C . PRO B 1 39 ? 14.273 1.063 -4.371 1 97.81 39 PRO B C 1
ATOM 1582 O O . PRO B 1 39 ? 14.156 -0.162 -4.312 1 97.81 39 PRO B O 1
ATOM 1585 N N . LEU B 1 40 ? 14.125 1.832 -3.348 1 97.25 40 LEU B N 1
ATOM 1586 C CA . LEU B 1 40 ? 13.719 1.276 -2.062 1 97.25 40 LEU B CA 1
ATOM 1587 C C . LEU B 1 40 ? 12.391 0.539 -2.186 1 97.25 40 LEU B C 1
ATOM 1589 O O . LEU B 1 40 ? 12.18 -0.489 -1.537 1 97.25 40 LEU B O 1
ATOM 1593 N N . PHE B 1 41 ? 11.5 1.106 -2.982 1 98.31 41 PHE B N 1
ATOM 1594 C CA . PHE B 1 41 ? 10.219 0.465 -3.252 1 98.31 41 PHE B CA 1
ATOM 1595 C C . PHE B 1 41 ? 9.648 0.927 -4.59 1 98.31 41 PHE B C 1
ATOM 1597 O O . PHE B 1 41 ? 10.062 1.956 -5.125 1 98.31 41 PHE B O 1
ATOM 1604 N N . THR B 1 42 ? 8.789 0.162 -5.145 1 98.56 42 THR B N 1
ATOM 1605 C CA . THR B 1 42 ? 7.965 0.528 -6.293 1 98.56 42 THR B CA 1
ATOM 1606 C C . THR B 1 42 ? 6.492 0.25 -6.012 1 98.56 42 THR B C 1
ATOM 1608 O O . THR B 1 42 ? 6.164 -0.567 -5.148 1 98.56 42 THR B O 1
ATOM 1611 N N . ASN B 1 43 ? 5.656 0.937 -6.688 1 98.56 43 ASN B N 1
ATOM 1612 C CA . ASN B 1 43 ? 4.211 0.766 -6.57 1 98.56 43 ASN B CA 1
ATOM 1613 C C . ASN B 1 43 ? 3.553 0.622 -7.941 1 98.56 43 ASN B C 1
ATOM 1615 O O . ASN B 1 43 ? 3.938 1.301 -8.891 1 98.56 43 ASN B O 1
ATOM 1619 N N . ILE B 1 44 ? 2.516 -0.205 -7.949 1 98.5 44 ILE B N 1
ATOM 1620 C CA . ILE B 1 44 ? 1.688 -0.282 -9.148 1 98.5 44 ILE B CA 1
ATOM 1621 C C . ILE B 1 44 ? 0.213 -0.321 -8.758 1 98.5 44 ILE B C 1
ATOM 1623 O O . ILE B 1 44 ? -0.125 -0.676 -7.625 1 98.5 44 ILE B O 1
ATOM 1627 N N . HIS B 1 45 ? -0.619 0.113 -9.656 1 98.5 45 HIS B N 1
ATOM 1628 C CA . HIS B 1 45 ? -1.987 -0.39 -9.703 1 98.5 45 HIS B CA 1
ATOM 1629 C C . HIS B 1 45 ? -2.062 -1.709 -10.461 1 98.5 45 HIS B C 1
ATOM 1631 O O . HIS B 1 45 ? -1.355 -1.9 -11.453 1 98.5 45 HIS B O 1
ATOM 1637 N N . PHE B 1 46 ? -2.852 -2.561 -10.078 1 98.31 46 PHE B N 1
ATOM 1638 C CA . PHE B 1 46 ? -3 -3.879 -10.688 1 98.31 46 PHE B CA 1
ATOM 1639 C C . PHE B 1 46 ? -4.469 -4.289 -10.734 1 98.31 46 PHE B C 1
ATOM 1641 O O . PHE B 1 46 ? -5.164 -4.25 -9.719 1 98.31 46 PHE B O 1
ATOM 1648 N N . LEU B 1 47 ? -4.953 -4.578 -11.898 1 97.94 47 LEU B N 1
ATOM 1649 C CA . LEU B 1 47 ? -6.336 -4.988 -12.117 1 97.94 47 LEU B CA 1
ATOM 1650 C C . LEU B 1 47 ? -6.402 -6.402 -12.688 1 97.94 47 LEU B C 1
ATOM 1652 O O . LEU B 1 47 ? -5.727 -6.711 -13.672 1 97.94 47 LEU B O 1
ATOM 1656 N N . LEU B 1 48 ? -7.137 -7.188 -12.039 1 97.06 48 LEU B N 1
ATOM 1657 C CA . LEU B 1 48 ? -7.312 -8.578 -12.461 1 97.06 48 LEU B CA 1
ATOM 1658 C C . LEU B 1 48 ? -8.758 -8.844 -12.859 1 97.06 48 LEU B C 1
ATOM 1660 O O . LEU B 1 48 ? -9.688 -8.328 -12.227 1 97.06 48 LEU B O 1
ATOM 1664 N N . GLU B 1 49 ? -8.93 -9.68 -13.836 1 95.94 49 GLU B N 1
ATOM 1665 C CA . GLU B 1 49 ? -10.25 -10.141 -14.273 1 95.94 49 GLU B CA 1
ATOM 1666 C C . GLU B 1 49 ? -10.367 -11.656 -14.148 1 95.94 49 GLU B C 1
ATOM 1668 O O . GLU B 1 49 ? -9.359 -12.359 -14.102 1 95.94 49 GLU B O 1
ATOM 1673 N N . ASP B 1 50 ? -11.602 -12.125 -14.07 1 96.12 50 ASP B N 1
ATOM 1674 C CA . ASP B 1 50 ? -11.852 -13.547 -13.852 1 96.12 50 ASP B CA 1
ATOM 1675 C C . ASP B 1 50 ? -11.258 -14.383 -14.984 1 96.12 50 ASP B C 1
ATOM 1677 O O . ASP B 1 50 ? -10.875 -15.539 -14.773 1 96.12 50 ASP B O 1
ATOM 1681 N N . LYS B 1 51 ? -11.023 -13.891 -16.141 1 93.88 51 LYS B N 1
ATOM 1682 C CA . LYS B 1 51 ? -10.5 -14.648 -17.266 1 93.88 51 LYS B CA 1
ATOM 1683 C C . LYS B 1 51 ? -9.023 -14.336 -17.516 1 93.88 51 LYS B C 1
ATOM 1685 O O . LYS B 1 51 ? -8.438 -14.781 -18.5 1 93.88 51 LYS B O 1
ATOM 1690 N N . ASN B 1 52 ? -8.445 -13.57 -16.641 1 93.31 52 ASN B N 1
ATOM 1691 C CA . ASN B 1 52 ? -7.055 -13.148 -16.781 1 93.31 52 ASN B CA 1
ATOM 1692 C C . ASN B 1 52 ? -6.32 -13.18 -15.445 1 93.31 52 ASN B C 1
ATOM 1694 O O . ASN B 1 52 ? -5.938 -12.133 -14.922 1 93.31 52 ASN B O 1
ATOM 1698 N N . PRO B 1 53 ? -6.07 -14.406 -14.961 1 95.5 53 PRO B N 1
ATOM 1699 C CA . PRO B 1 53 ? -5.418 -14.531 -13.656 1 95.5 53 PRO B CA 1
ATOM 1700 C C . PRO B 1 53 ? -3.943 -14.148 -13.688 1 95.5 53 PRO B C 1
ATOM 1702 O O . PRO B 1 53 ? -3.348 -14.07 -14.773 1 95.5 53 PRO B O 1
ATOM 1705 N N . SER B 1 54 ? -3.436 -13.828 -12.547 1 97.19 54 SER B N 1
ATOM 1706 C CA . SER B 1 54 ? -1.995 -13.664 -12.391 1 97.19 54 SER B CA 1
ATOM 1707 C C . SER B 1 54 ? -1.302 -15 -12.172 1 97.19 54 SER B C 1
ATOM 1709 O O . SER B 1 54 ? -1.564 -15.695 -11.188 1 97.19 54 SER B O 1
ATOM 1711 N N . ARG B 1 55 ? -0.427 -15.352 -13.047 1 98.12 55 ARG B N 1
ATOM 1712 C CA . ARG B 1 55 ? 0.231 -16.656 -13.023 1 98.12 55 ARG B CA 1
ATOM 1713 C C . ARG B 1 55 ? 1.284 -16.719 -11.922 1 98.12 55 ARG B C 1
ATOM 1715 O O . ARG B 1 55 ? 1.783 -15.688 -11.477 1 98.12 55 ARG B O 1
ATOM 1722 N N . PHE B 1 56 ? 1.582 -17.969 -11.547 1 98.69 56 PHE B N 1
ATOM 1723 C CA . PHE B 1 56 ? 2.537 -18.188 -10.469 1 98.69 56 PHE B CA 1
ATOM 1724 C C . PHE B 1 56 ? 3.9 -17.609 -10.828 1 98.69 56 PHE B C 1
ATOM 1726 O O . PHE B 1 56 ? 4.453 -17.922 -11.883 1 98.69 56 PHE B O 1
ATOM 1733 N N . HIS B 1 57 ? 4.445 -16.844 -9.992 1 98.44 57 HIS B N 1
ATOM 1734 C CA . HIS B 1 57 ? 5.762 -16.219 -10.102 1 98.44 57 HIS B CA 1
ATOM 1735 C C . HIS B 1 57 ? 6.391 -16.016 -8.727 1 98.44 57 HIS B C 1
ATOM 1737 O O . HIS B 1 57 ? 5.766 -16.312 -7.703 1 98.44 57 HIS B O 1
ATOM 1743 N N . ARG B 1 58 ? 7.559 -15.656 -8.703 1 98 58 ARG B N 1
ATOM 1744 C CA . ARG B 1 58 ? 8.297 -15.461 -7.465 1 98 58 ARG B CA 1
ATOM 1745 C C . ARG B 1 58 ? 9.164 -14.203 -7.539 1 98 58 ARG B C 1
ATOM 1747 O O . ARG B 1 58 ? 9.703 -13.875 -8.602 1 98 58 ARG B O 1
ATOM 1754 N N . LEU B 1 59 ? 9.227 -13.5 -6.449 1 96.88 59 LEU B N 1
ATOM 1755 C CA . LEU B 1 59 ? 10.102 -12.344 -6.289 1 96.88 59 LEU B CA 1
ATOM 1756 C C . LEU B 1 59 ? 11.117 -12.578 -5.176 1 96.88 59 LEU B C 1
ATOM 1758 O O . LEU B 1 59 ? 10.883 -13.383 -4.273 1 96.88 59 LEU B O 1
ATOM 1762 N N . CYS B 1 60 ? 12.188 -11.836 -5.262 1 94.62 60 CYS B N 1
ATOM 1763 C CA . CYS B 1 60 ? 13.156 -11.867 -4.172 1 94.62 60 CYS B CA 1
ATOM 1764 C C . CYS B 1 60 ? 12.867 -10.758 -3.162 1 94.62 60 CYS B C 1
ATOM 1766 O O . CYS B 1 60 ? 13.641 -10.555 -2.227 1 94.62 60 CYS B O 1
ATOM 1768 N N . SER B 1 61 ? 11.789 -10.055 -3.336 1 96.81 61 SER B N 1
ATOM 1769 C CA . SER B 1 61 ? 11.344 -8.945 -2.5 1 96.81 61 SER B CA 1
ATOM 1770 C C . SER B 1 61 ? 10 -9.242 -1.852 1 96.81 61 SER B C 1
ATOM 1772 O O . SER B 1 61 ? 9.297 -10.172 -2.258 1 96.81 61 SER B O 1
ATOM 1774 N N . GLU B 1 62 ? 9.688 -8.5 -0.804 1 97.38 62 GLU B N 1
ATOM 1775 C CA . GLU B 1 62 ? 8.32 -8.539 -0.285 1 97.38 62 GLU B CA 1
ATOM 1776 C C . GLU B 1 62 ? 7.359 -7.809 -1.217 1 97.38 62 GLU B C 1
ATOM 1778 O O . GLU B 1 62 ? 7.707 -6.773 -1.792 1 97.38 62 GLU B O 1
ATOM 1783 N N . GLU B 1 63 ? 6.27 -8.352 -1.366 1 98.44 63 GLU B N 1
ATOM 1784 C CA . GLU B 1 63 ? 5.195 -7.66 -2.07 1 98.44 63 GLU B CA 1
ATOM 1785 C C . GLU B 1 63 ? 3.963 -7.508 -1.182 1 98.44 63 GLU B C 1
ATOM 1787 O O . GLU B 1 63 ? 3.459 -8.492 -0.632 1 98.44 63 GLU B O 1
ATOM 1792 N N . VAL B 1 64 ? 3.504 -6.312 -1.013 1 98.81 64 VAL B N 1
ATOM 1793 C CA . VAL B 1 64 ? 2.311 -6.055 -0.213 1 98.81 64 VAL B CA 1
ATOM 1794 C C . VAL B 1 64 ? 1.152 -5.66 -1.126 1 98.81 64 VAL B C 1
ATOM 1796 O O . VAL B 1 64 ? 1.311 -4.816 -2.012 1 98.81 64 VAL B O 1
ATOM 1799 N N . TRP B 1 65 ? 0.057 -6.281 -0.937 1 98.88 65 TRP B N 1
ATOM 1800 C CA . TRP B 1 65 ? -1.16 -6.055 -1.709 1 98.88 65 TRP B CA 1
ATOM 1801 C C . TRP B 1 65 ? -2.154 -5.207 -0.921 1 98.88 65 TRP B C 1
ATOM 1803 O O . TRP B 1 65 ? -2.381 -5.449 0.267 1 98.88 65 TRP B O 1
ATOM 1813 N N . TYR B 1 66 ? -2.77 -4.234 -1.544 1 98.81 66 TYR B N 1
ATOM 1814 C CA . TYR B 1 66 ? -3.77 -3.355 -0.947 1 98.81 66 TYR B CA 1
ATOM 1815 C C . TYR B 1 66 ? -5.062 -3.373 -1.754 1 98.81 66 TYR B C 1
ATOM 1817 O O . TYR B 1 66 ? -5.094 -2.922 -2.9 1 98.81 66 TYR B O 1
ATOM 1825 N N . PHE B 1 67 ? -6.137 -3.799 -1.203 1 98.81 67 PHE B N 1
ATOM 1826 C CA . PHE B 1 67 ? -7.398 -3.914 -1.929 1 98.81 67 PHE B CA 1
ATOM 1827 C C . PHE B 1 67 ? -8.062 -2.551 -2.082 1 98.81 67 PHE B C 1
ATOM 1829 O O . PHE B 1 67 ? -8.133 -1.779 -1.124 1 98.81 67 PHE B O 1
ATOM 1836 N N . HIS B 1 68 ? -8.625 -2.27 -3.232 1 98.31 68 HIS B N 1
ATOM 1837 C CA . HIS B 1 68 ? -9.281 -0.983 -3.457 1 98.31 68 HIS B CA 1
ATOM 1838 C C . HIS B 1 68 ? -10.75 -1.165 -3.797 1 98.31 68 HIS B C 1
ATOM 1840 O O . HIS B 1 68 ? -11.625 -0.601 -3.131 1 98.31 68 HIS B O 1
ATOM 1846 N N . ASP B 1 69 ? -10.953 -1.96 -4.875 1 97.06 69 ASP B N 1
ATOM 1847 C CA . ASP B 1 69 ? -12.305 -1.949 -5.426 1 97.06 69 ASP B CA 1
ATOM 1848 C C . ASP B 1 69 ? -12.602 -3.244 -6.184 1 97.06 69 ASP B C 1
ATOM 1850 O O . ASP B 1 69 ? -11.68 -4 -6.512 1 97.06 69 ASP B O 1
ATOM 1854 N N . GLY B 1 70 ? -13.945 -3.482 -6.5 1 97.12 70 GLY B N 1
ATOM 1855 C CA . GLY B 1 70 ? -14.383 -4.645 -7.254 1 97.12 70 GLY B CA 1
ATOM 1856 C C . GLY B 1 70 ? -14.703 -5.84 -6.375 1 97.12 70 GLY B C 1
ATOM 1857 O O . GLY B 1 70 ? -15.211 -5.68 -5.262 1 97.12 70 GLY B O 1
ATOM 1858 N N . GLU B 1 71 ? -14.477 -7 -6.969 1 97.88 71 GLU B N 1
ATOM 1859 C CA . GLU B 1 71 ? -14.742 -8.266 -6.285 1 97.88 71 GLU B CA 1
ATOM 1860 C C . GLU B 1 71 ? -13.516 -8.734 -5.5 1 97.88 71 GLU B C 1
ATOM 1862 O O . GLU B 1 71 ? -12.391 -8.312 -5.785 1 97.88 71 GLU B O 1
ATOM 1867 N N . PRO B 1 72 ? -13.773 -9.57 -4.496 1 98.12 72 PRO B N 1
ATOM 1868 C CA . PRO B 1 72 ? -12.625 -10.102 -3.762 1 98.12 72 PRO B CA 1
ATOM 1869 C C . PRO B 1 72 ? -11.641 -10.852 -4.66 1 98.12 72 PRO B C 1
ATOM 1871 O O . PRO B 1 72 ? -12.062 -11.547 -5.59 1 98.12 72 PRO B O 1
ATOM 1874 N N . LEU B 1 73 ? -10.406 -10.625 -4.371 1 98.06 73 LEU B N 1
ATOM 1875 C CA . LEU B 1 73 ? -9.289 -11.258 -5.066 1 98.06 73 LEU B CA 1
ATOM 1876 C C . LEU B 1 73 ? -8.57 -12.25 -4.156 1 98.06 73 LEU B C 1
ATOM 1878 O O . LEU B 1 73 ? -8.336 -11.961 -2.98 1 98.06 73 LEU B O 1
ATOM 1882 N N . THR B 1 74 ? -8.219 -13.453 -4.688 1 98.81 74 THR B N 1
ATOM 1883 C CA . THR B 1 74 ? -7.488 -14.438 -3.9 1 98.81 74 THR B CA 1
ATOM 1884 C C . THR B 1 74 ? -6.02 -14.477 -4.312 1 98.81 74 THR B C 1
ATOM 1886 O O . THR B 1 74 ? -5.703 -14.633 -5.492 1 98.81 74 THR B O 1
ATOM 1889 N N . VAL B 1 75 ? -5.141 -14.297 -3.361 1 98.88 75 VAL B N 1
ATOM 1890 C CA . VAL B 1 75 ? -3.721 -14.555 -3.572 1 98.88 75 VAL B CA 1
ATOM 1891 C C . VAL B 1 75 ? -3.385 -15.984 -3.145 1 98.88 75 VAL B C 1
ATOM 1893 O O . VAL B 1 75 ? -3.598 -16.359 -1.988 1 98.88 75 VAL B O 1
ATOM 1896 N N . HIS B 1 76 ? -2.926 -16.75 -4.066 1 98.88 76 HIS B N 1
ATOM 1897 C CA . HIS B 1 76 ? -2.506 -18.141 -3.828 1 98.88 76 HIS B CA 1
ATOM 1898 C C . HIS B 1 76 ? -1 -18.219 -3.598 1 98.88 76 HIS B C 1
ATOM 1900 O O . HIS B 1 76 ? -0.212 -17.844 -4.469 1 98.88 76 HIS B O 1
ATOM 1906 N N . CYS B 1 77 ? -0.652 -18.766 -2.48 1 98.88 77 CYS B N 1
ATOM 1907 C CA . CYS B 1 77 ? 0.758 -18.828 -2.113 1 98.88 77 CYS B CA 1
ATOM 1908 C C . CYS B 1 77 ? 1.21 -20.266 -1.931 1 98.88 77 CYS B C 1
ATOM 1910 O O . CYS B 1 77 ? 0.489 -21.078 -1.345 1 98.88 77 CYS B O 1
ATOM 1912 N N . ILE B 1 78 ? 2.316 -20.609 -2.488 1 98.81 78 ILE B N 1
ATOM 1913 C CA . ILE B 1 78 ? 3.035 -21.828 -2.168 1 98.81 78 ILE B CA 1
ATOM 1914 C C . ILE B 1 78 ? 4.359 -21.484 -1.486 1 98.81 78 ILE B C 1
ATOM 1916 O O . ILE B 1 78 ? 5.293 -21 -2.133 1 98.81 78 ILE B O 1
ATOM 1920 N N . TYR B 1 79 ? 4.406 -21.766 -0.231 1 98.38 79 TYR B N 1
ATOM 1921 C CA . TYR B 1 79 ? 5.59 -21.453 0.561 1 98.38 79 TYR B CA 1
ATOM 1922 C C . TYR B 1 79 ? 6.707 -22.453 0.279 1 98.38 79 TYR B C 1
ATOM 1924 O O . TYR B 1 79 ? 6.449 -23.562 -0.213 1 98.38 79 TYR B O 1
ATOM 1932 N N . PRO B 1 80 ? 7.902 -22.062 0.562 1 96.12 80 PRO B N 1
ATOM 1933 C CA . PRO B 1 80 ? 9.039 -22.938 0.268 1 96.12 80 PRO B CA 1
ATOM 1934 C C . PRO B 1 80 ? 8.906 -24.312 0.923 1 96.12 80 PRO B C 1
ATOM 1936 O O . PRO B 1 80 ? 9.391 -25.312 0.381 1 96.12 80 PRO B O 1
ATOM 1939 N N . ASN B 1 81 ? 8.266 -24.438 2.004 1 96.69 81 ASN B N 1
ATOM 1940 C CA . ASN B 1 81 ? 8.109 -25.703 2.709 1 96.69 81 ASN B CA 1
ATOM 1941 C C . ASN B 1 81 ? 6.98 -26.531 2.117 1 96.69 81 ASN B C 1
ATOM 1943 O O . ASN B 1 81 ? 6.656 -27.609 2.635 1 96.69 81 ASN B O 1
ATOM 1947 N N . GLY B 1 82 ? 6.344 -25.906 1.104 1 97.44 82 GLY B N 1
ATOM 1948 C CA . GLY B 1 82 ? 5.312 -26.641 0.397 1 97.44 82 GLY B CA 1
ATOM 1949 C C . GLY B 1 82 ? 3.908 -26.281 0.846 1 97.44 82 GLY B C 1
ATOM 1950 O O . GLY B 1 82 ? 2.926 -26.703 0.226 1 97.44 82 GLY B O 1
ATOM 1951 N N . GLU B 1 83 ? 3.818 -25.547 1.888 1 98.31 83 GLU B N 1
ATOM 1952 C CA . GLU B 1 83 ? 2.504 -25.125 2.373 1 98.31 83 GLU B CA 1
ATOM 1953 C C . GLU B 1 83 ? 1.797 -24.234 1.366 1 98.31 83 GLU B C 1
ATOM 1955 O O . GLU B 1 83 ? 2.41 -23.328 0.8 1 98.31 83 GLU B O 1
ATOM 1960 N N . TYR B 1 84 ? 0.529 -24.578 1.116 1 98.69 84 TYR B N 1
ATOM 1961 C CA . TYR B 1 84 ? -0.321 -23.734 0.288 1 98.69 84 TYR B CA 1
ATOM 1962 C C . TYR B 1 84 ? -1.26 -22.891 1.147 1 98.69 84 TYR B C 1
ATOM 1964 O O . TYR B 1 84 ? -1.856 -23.406 2.102 1 98.69 84 TYR B O 1
ATOM 1972 N N . LYS B 1 85 ? -1.327 -21.641 0.866 1 98.62 85 LYS B N 1
ATOM 1973 C CA . LYS B 1 85 ? -2.266 -20.734 1.524 1 98.62 85 LYS B CA 1
ATOM 1974 C C . LYS B 1 85 ? -2.99 -19.859 0.506 1 98.62 85 LYS B C 1
ATOM 1976 O O . LYS B 1 85 ? -2.375 -19.359 -0.438 1 98.62 85 LYS B O 1
ATOM 1981 N N . ALA B 1 86 ? -4.281 -19.766 0.616 1 98.75 86 ALA B N 1
ATOM 1982 C CA . ALA B 1 86 ? -5.102 -18.844 -0.163 1 98.75 86 ALA B CA 1
ATOM 1983 C C . ALA B 1 86 ? -5.605 -17.688 0.705 1 98.75 86 ALA B C 1
ATOM 1985 O O . ALA B 1 86 ? -6.273 -17.922 1.715 1 98.75 86 ALA B O 1
ATOM 1986 N N . VAL B 1 87 ? -5.289 -16.5 0.352 1 98.75 87 VAL B N 1
ATOM 1987 C CA . VAL B 1 87 ? -5.695 -15.328 1.116 1 98.75 87 VAL B CA 1
ATOM 1988 C C . VAL B 1 87 ? -6.648 -14.477 0.286 1 98.75 87 VAL B C 1
ATOM 1990 O O . VAL B 1 87 ? -6.32 -14.07 -0.832 1 98.75 87 VAL B O 1
ATOM 1993 N N . LYS B 1 88 ? -7.805 -14.203 0.831 1 98.62 88 LYS B N 1
ATOM 1994 C CA . LYS B 1 88 ? -8.805 -13.422 0.112 1 98.62 88 LYS B CA 1
ATOM 1995 C C . LYS B 1 88 ? -8.719 -11.945 0.488 1 98.62 88 LYS B C 1
ATOM 1997 O O . LYS B 1 88 ? -8.891 -11.586 1.655 1 98.62 88 LYS B O 1
ATOM 2002 N N . LEU B 1 89 ? -8.484 -11.125 -0.48 1 98.62 89 LEU B N 1
ATOM 2003 C CA . LEU B 1 89 ? -8.508 -9.672 -0.314 1 98.62 89 LEU B CA 1
ATOM 2004 C C . LEU B 1 89 ? -9.875 -9.109 -0.66 1 98.62 89 LEU B C 1
ATOM 2006 O O . LEU B 1 89 ? -10.43 -9.414 -1.718 1 98.62 89 LEU B O 1
ATOM 2010 N N . GLY B 1 90 ? -10.367 -8.336 0.148 1 97.56 90 GLY B N 1
ATOM 2011 C CA . GLY B 1 90 ? -11.672 -7.73 -0.035 1 97.56 90 GLY B CA 1
ATOM 2012 C C . GLY B 1 90 ? -12.125 -6.902 1.155 1 97.56 90 GLY B C 1
ATOM 2013 O O . GLY B 1 90 ? -11.336 -6.629 2.061 1 97.56 90 GLY B O 1
ATOM 2014 N N . ARG B 1 91 ? -13.391 -6.508 1.193 1 95.44 91 ARG B N 1
ATOM 2015 C CA . ARG B 1 91 ? -13.859 -5.551 2.191 1 95.44 91 ARG B CA 1
ATOM 2016 C C . ARG B 1 91 ? -14.898 -6.184 3.111 1 95.44 91 ARG B C 1
ATOM 2018 O O . ARG B 1 91 ? -15.68 -5.48 3.75 1 95.44 91 ARG B O 1
ATOM 2025 N N . ASN B 1 92 ? -14.922 -7.492 3.129 1 94.38 92 ASN B N 1
ATOM 2026 C CA . ASN B 1 92 ? -15.852 -8.188 4.012 1 94.38 92 ASN B CA 1
ATOM 2027 C C . ASN B 1 92 ? -15.109 -9.031 5.047 1 94.38 92 ASN B C 1
ATOM 2029 O O . ASN B 1 92 ? -14.891 -10.227 4.84 1 94.38 92 ASN B O 1
ATOM 2033 N N . PRO B 1 93 ? -14.891 -8.469 6.188 1 91.81 93 PRO B N 1
ATOM 2034 C CA . PRO B 1 93 ? -14.148 -9.219 7.203 1 91.81 93 PRO B CA 1
ATOM 2035 C C . PRO B 1 93 ? -14.898 -10.453 7.691 1 91.81 93 PRO B C 1
ATOM 2037 O O . PRO B 1 93 ? -14.281 -11.43 8.117 1 91.81 93 PRO B O 1
ATOM 2040 N N . ASP B 1 94 ? -16.172 -10.414 7.66 1 92.69 94 ASP B N 1
ATOM 2041 C CA . ASP B 1 94 ? -16.984 -11.547 8.109 1 92.69 94 ASP B CA 1
ATOM 2042 C C . ASP B 1 94 ? -16.781 -12.75 7.191 1 92.69 94 ASP B C 1
ATOM 2044 O O . ASP B 1 94 ? -17.031 -13.891 7.59 1 92.69 94 ASP B O 1
ATOM 2048 N N . ALA B 1 95 ? -16.344 -12.508 5.98 1 95 95 ALA B N 1
ATOM 2049 C CA . ALA B 1 95 ? -16.078 -13.57 5.016 1 95 95 ALA B CA 1
ATOM 2050 C C . ALA B 1 95 ? -14.617 -13.984 5.035 1 95 95 ALA B C 1
ATOM 2052 O O . ALA B 1 95 ? -14.156 -14.703 4.148 1 95 95 ALA B O 1
ATOM 2053 N N . GLY B 1 96 ? -13.867 -13.469 6 1 94.44 96 GLY B N 1
ATOM 2054 C CA . GLY B 1 96 ? -12.453 -13.781 6.105 1 94.44 96 GLY B CA 1
ATOM 2055 C C . GLY B 1 96 ? -11.586 -12.969 5.16 1 94.44 96 GLY B C 1
ATOM 2056 O O . GLY B 1 96 ? -10.414 -13.281 4.973 1 94.44 96 GLY B O 1
ATOM 2057 N N . GLU B 1 97 ? -12.164 -11.945 4.52 1 97.06 97 GLU B N 1
ATOM 2058 C CA . GLU B 1 97 ? -11.406 -11.086 3.605 1 97.06 97 GLU B CA 1
ATOM 2059 C C . GLU B 1 97 ? -10.539 -10.094 4.371 1 97.06 97 GLU B C 1
ATOM 2061 O O . GLU B 1 97 ? -10.922 -9.625 5.445 1 97.06 97 GLU B O 1
ATOM 2066 N N . VAL B 1 98 ? -9.414 -9.859 3.82 1 97.44 98 VAL B N 1
ATOM 2067 C CA . VAL B 1 98 ? -8.516 -8.875 4.422 1 97.44 98 VAL B CA 1
ATOM 2068 C C . VAL B 1 98 ? -8.281 -7.727 3.445 1 97.44 98 VAL B C 1
ATOM 2070 O O . VAL B 1 98 ? -8.383 -7.906 2.229 1 97.44 98 VAL B O 1
ATOM 2073 N N . LEU B 1 99 ? -7.93 -6.562 3.955 1 98 99 LEU B N 1
ATOM 2074 C CA . LEU B 1 99 ? -7.719 -5.371 3.139 1 98 99 LEU B CA 1
ATOM 2075 C C . LEU B 1 99 ? -6.301 -5.34 2.584 1 98 99 LEU B C 1
ATOM 2077 O O . LEU B 1 99 ? -6.039 -4.676 1.576 1 98 99 LEU B O 1
ATOM 2081 N N . GLN B 1 100 ? -5.422 -5.973 3.256 1 98.56 100 GLN B N 1
ATOM 2082 C CA . GLN B 1 100 ? -3.988 -5.938 2.977 1 98.56 100 GLN B CA 1
ATOM 2083 C C . GLN B 1 100 ? -3.344 -7.297 3.234 1 98.56 100 GLN B C 1
ATOM 2085 O O . GLN B 1 100 ? -3.717 -8 4.176 1 98.56 100 GLN B O 1
ATOM 2090 N N . PHE B 1 101 ? -2.379 -7.648 2.396 1 98.62 101 PHE B N 1
ATOM 2091 C CA . PHE B 1 101 ? -1.659 -8.898 2.578 1 98.62 101 PHE B CA 1
ATOM 2092 C C . PHE B 1 101 ? -0.226 -8.781 2.074 1 98.62 101 PHE B C 1
ATOM 2094 O O . PHE B 1 101 ? 0.019 -8.195 1.018 1 98.62 101 PHE B O 1
ATOM 2101 N N . GLU B 1 102 ? 0.707 -9.281 2.846 1 98.62 102 GLU B N 1
ATOM 2102 C CA . GLU B 1 102 ? 2.113 -9.289 2.457 1 98.62 102 GLU B CA 1
ATOM 2103 C C . GLU B 1 102 ? 2.561 -10.672 2.008 1 98.62 102 GLU B C 1
ATOM 2105 O O . GLU B 1 102 ? 2.439 -11.641 2.76 1 98.62 102 GLU B O 1
ATOM 2110 N N . VAL B 1 103 ? 3.047 -10.812 0.819 1 98.5 103 VAL B N 1
ATOM 2111 C CA . VAL B 1 103 ? 3.719 -12.016 0.337 1 98.5 103 VAL B CA 1
ATOM 2112 C C . VAL B 1 103 ? 5.203 -11.953 0.681 1 98.5 103 VAL B C 1
ATOM 2114 O O . VAL B 1 103 ? 5.926 -11.086 0.179 1 98.5 103 VAL B O 1
ATOM 2117 N N . PRO B 1 104 ? 5.668 -12.867 1.511 1 97.31 104 PRO B N 1
ATOM 2118 C CA . PRO B 1 104 ? 7.09 -12.852 1.859 1 97.31 104 PRO B CA 1
ATOM 2119 C C . PRO B 1 104 ? 7.992 -13.156 0.667 1 97.31 104 PRO B C 1
ATOM 2121 O O . PRO B 1 104 ? 7.539 -13.727 -0.326 1 97.31 104 PRO B O 1
ATOM 2124 N N . ARG B 1 105 ? 9.219 -12.734 0.825 1 95.75 105 ARG B N 1
ATOM 2125 C CA . ARG B 1 105 ? 10.227 -13.031 -0.185 1 95.75 105 ARG B CA 1
ATOM 2126 C C . ARG B 1 105 ? 10.289 -14.523 -0.482 1 95.75 105 ARG B C 1
ATOM 2128 O O . ARG B 1 105 ? 10.148 -15.352 0.424 1 95.75 105 ARG B O 1
ATOM 2135 N N . ASN B 1 106 ? 10.414 -14.859 -1.725 1 96.56 106 ASN B N 1
ATOM 2136 C CA . ASN B 1 106 ? 10.695 -16.203 -2.234 1 96.56 106 ASN B CA 1
ATOM 2137 C C . ASN B 1 106 ? 9.477 -17.109 -2.137 1 96.56 106 ASN B C 1
ATOM 2139 O O . ASN B 1 106 ? 9.578 -18.312 -2.365 1 96.56 106 ASN B O 1
ATOM 2143 N N . VAL B 1 107 ? 8.398 -16.641 -1.753 1 98.38 107 VAL B N 1
ATOM 2144 C CA . VAL B 1 107 ? 7.141 -17.375 -1.854 1 98.38 107 VAL B CA 1
ATOM 2145 C C . VAL B 1 107 ? 6.613 -17.312 -3.285 1 98.38 107 VAL B C 1
ATOM 2147 O O . VAL B 1 107 ? 6.648 -16.25 -3.914 1 98.38 107 VAL B O 1
ATOM 2150 N N . ILE B 1 108 ? 6.258 -18.438 -3.799 1 98.75 108 ILE B N 1
ATOM 2151 C CA . ILE B 1 108 ? 5.602 -18.469 -5.102 1 98.75 108 ILE B CA 1
ATOM 2152 C C . ILE B 1 108 ? 4.141 -18.047 -4.957 1 98.75 108 ILE B C 1
ATOM 2154 O O . ILE B 1 108 ? 3.432 -18.547 -4.074 1 98.75 108 ILE B O 1
ATOM 2158 N N . PHE B 1 109 ? 3.703 -17.125 -5.824 1 98.88 109 PHE B N 1
ATOM 2159 C CA . PHE B 1 109 ? 2.316 -16.719 -5.648 1 98.88 109 PHE B CA 1
ATOM 2160 C C . PHE B 1 109 ? 1.698 -16.297 -6.98 1 98.88 109 PHE B C 1
ATOM 2162 O O . PHE B 1 109 ? 2.416 -15.992 -7.934 1 98.88 109 PHE B O 1
ATOM 2169 N N . GLY B 1 110 ? 0.478 -16.438 -7.102 1 98.62 110 GLY B N 1
ATOM 2170 C CA . GLY B 1 110 ? -0.43 -15.961 -8.133 1 98.62 110 GLY B CA 1
ATOM 2171 C C . GLY B 1 110 ? -1.766 -15.5 -7.582 1 98.62 110 GLY B C 1
ATOM 2172 O O . GLY B 1 110 ? -1.969 -15.477 -6.367 1 98.62 110 GLY B O 1
ATOM 2173 N N . SER B 1 111 ? -2.633 -15.047 -8.469 1 98.75 111 SER B N 1
ATOM 2174 C CA . SER B 1 111 ? -3.893 -14.539 -7.934 1 98.75 111 SER B CA 1
ATOM 2175 C C . SER B 1 111 ? -5.031 -14.734 -8.93 1 98.75 111 SER B C 1
ATOM 2177 O O . SER B 1 111 ? -4.801 -14.852 -10.133 1 98.75 111 SER B O 1
ATOM 2179 N N . THR B 1 112 ? -6.199 -14.844 -8.414 1 98.62 112 THR B N 1
ATOM 2180 C CA . THR B 1 112 ? -7.41 -15.031 -9.211 1 98.62 112 THR B CA 1
ATOM 2181 C C . THR B 1 112 ? -8.539 -14.148 -8.695 1 98.62 112 THR B C 1
ATOM 2183 O O . THR B 1 112 ? -8.516 -13.703 -7.543 1 98.62 112 THR B O 1
ATOM 2186 N N . VAL B 1 113 ? -9.461 -13.805 -9.523 1 97.94 113 VAL B N 1
ATOM 2187 C CA . VAL B 1 113 ? -10.797 -13.305 -9.203 1 97.94 113 VAL B CA 1
ATOM 2188 C C . VAL B 1 113 ? -11.852 -14.266 -9.734 1 97.94 113 VAL B C 1
ATOM 2190 O O . VAL B 1 113 ? -11.805 -14.664 -10.898 1 97.94 113 VAL B O 1
ATOM 2193 N N . GLU B 1 114 ? -12.742 -14.633 -8.891 1 97 114 GLU B N 1
ATOM 2194 C CA . GLU B 1 114 ? -13.688 -15.664 -9.305 1 97 114 GLU B CA 1
ATOM 2195 C C . GLU B 1 114 ? -14.703 -15.117 -10.297 1 97 114 GLU B C 1
ATOM 2197 O O . GLU B 1 114 ? -15.164 -15.836 -11.188 1 97 114 GLU B O 1
ATOM 2202 N N . LYS B 1 115 ? -15.172 -13.898 -10.078 1 96.62 115 LYS B N 1
ATOM 2203 C CA . LYS B 1 115 ? -16.109 -13.227 -10.977 1 96.62 115 LYS B CA 1
ATOM 2204 C C . LYS B 1 115 ? -15.805 -11.734 -11.062 1 96.62 115 LYS B C 1
ATOM 2206 O O . LYS B 1 115 ? -15.422 -11.109 -10.07 1 96.62 115 LYS B O 1
ATOM 2211 N N . GLY B 1 116 ? -16 -11.195 -12.289 1 96.88 116 GLY B N 1
ATOM 2212 C CA . GLY B 1 116 ? -15.828 -9.758 -12.453 1 96.88 116 GLY B CA 1
ATOM 2213 C C . GLY B 1 116 ? -14.375 -9.328 -12.453 1 96.88 116 GLY B C 1
ATOM 2214 O O . GLY B 1 116 ? -13.562 -9.867 -13.211 1 96.88 116 GLY B O 1
ATOM 2215 N N . TRP B 1 117 ? -14.109 -8.305 -11.664 1 97.19 117 TRP B N 1
ATOM 2216 C CA . TRP B 1 117 ? -12.773 -7.711 -11.641 1 97.19 117 TRP B CA 1
ATOM 2217 C C . TRP B 1 117 ? -12.414 -7.234 -10.242 1 97.19 117 TRP B C 1
ATOM 2219 O O . TRP B 1 117 ? -13.289 -7.059 -9.391 1 97.19 117 TRP B O 1
ATOM 2229 N N . ALA B 1 118 ? -11.141 -7.156 -10 1 98 118 ALA B N 1
ATOM 2230 C CA . ALA B 1 118 ? -10.602 -6.594 -8.766 1 98 118 ALA B CA 1
ATOM 2231 C C . ALA B 1 118 ? -9.477 -5.613 -9.055 1 98 118 ALA B C 1
ATOM 2233 O O . ALA B 1 118 ? -8.68 -5.828 -9.977 1 98 118 ALA B O 1
ATOM 2234 N N . LEU B 1 119 ? -9.461 -4.562 -8.273 1 98.06 119 LEU B N 1
ATOM 2235 C CA . LEU B 1 119 ? -8.422 -3.545 -8.391 1 98.06 119 LEU B CA 1
ATOM 2236 C C . LEU B 1 119 ? -7.66 -3.395 -7.082 1 98.06 119 LEU B C 1
ATOM 2238 O O . LEU B 1 119 ? -8.266 -3.188 -6.027 1 98.06 119 LEU B O 1
ATOM 2242 N N . VAL B 1 120 ? -6.332 -3.551 -7.176 1 98.56 120 VAL B N 1
ATOM 2243 C CA . VAL B 1 120 ? -5.465 -3.457 -6.008 1 98.56 120 VAL B CA 1
ATOM 2244 C C . VAL B 1 120 ? -4.258 -2.574 -6.332 1 98.56 120 VAL B C 1
ATOM 2246 O O . VAL B 1 120 ? -4.027 -2.229 -7.492 1 98.56 120 VAL B O 1
ATOM 2249 N N . SER B 1 121 ? -3.584 -2.154 -5.297 1 98.75 121 SER B N 1
ATOM 2250 C CA . SER B 1 121 ? -2.199 -1.709 -5.41 1 98.75 121 SER B CA 1
ATOM 2251 C C . SER B 1 121 ? -1.232 -2.781 -4.914 1 98.75 121 SER B C 1
ATOM 2253 O O . SER B 1 121 ? -1.566 -3.561 -4.023 1 98.75 121 SER B O 1
ATOM 2255 N N . CYS B 1 122 ? -0.084 -2.789 -5.465 1 98.75 122 CYS B N 1
ATOM 2256 C CA . CYS B 1 122 ? 0.997 -3.65 -5 1 98.75 122 CYS B CA 1
ATOM 2257 C C . CYS B 1 122 ? 2.277 -2.85 -4.781 1 98.75 122 CYS B C 1
ATOM 2259 O O . CYS B 1 122 ? 2.727 -2.135 -5.68 1 98.75 122 CYS B O 1
ATOM 2261 N N . MET B 1 123 ? 2.777 -2.994 -3.629 1 98.81 123 MET B N 1
ATOM 2262 C CA . MET B 1 123 ? 4.066 -2.4 -3.291 1 98.81 123 MET B CA 1
ATOM 2263 C C . MET B 1 123 ? 5.137 -3.477 -3.143 1 98.81 123 MET B C 1
ATOM 2265 O O . MET B 1 123 ? 4.922 -4.488 -2.473 1 98.81 123 MET B O 1
ATOM 2269 N N . VAL B 1 124 ? 6.246 -3.293 -3.812 1 98.5 124 VAL B N 1
ATOM 2270 C CA . VAL B 1 124 ? 7.359 -4.234 -3.738 1 98.5 124 VAL B CA 1
ATOM 2271 C C . VAL B 1 124 ? 8.578 -3.547 -3.121 1 98.5 124 VAL B C 1
ATOM 2273 O O . VAL B 1 124 ? 8.922 -2.428 -3.502 1 98.5 124 VAL B O 1
ATOM 2276 N N . SER B 1 125 ? 9.211 -4.184 -2.186 1 98 125 SER B N 1
ATOM 2277 C CA . SER B 1 125 ? 10.414 -3.678 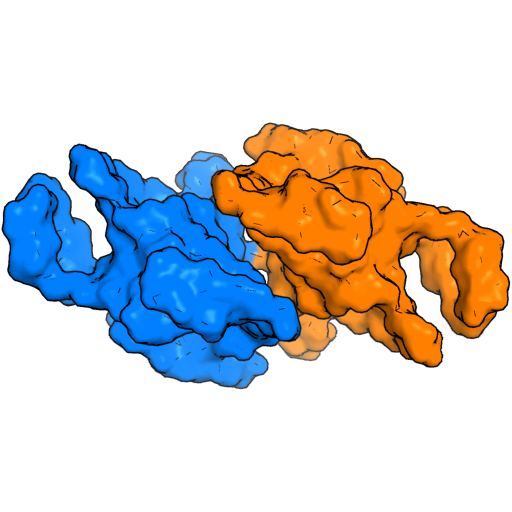-1.526 1 98 125 SER B CA 1
ATOM 2278 C C . SER B 1 125 ? 11.359 -4.816 -1.149 1 98 125 SER B C 1
ATOM 2280 O O . SER B 1 125 ? 10.945 -5.785 -0.506 1 98 125 SER B O 1
ATOM 2282 N N . PRO B 1 126 ? 12.719 -4.688 -1.505 1 97.31 126 PRO B N 1
ATOM 2283 C CA . PRO B 1 126 ? 13.305 -3.715 -2.428 1 97.31 126 PRO B CA 1
ATOM 2284 C C . PRO B 1 126 ? 12.555 -3.631 -3.754 1 97.31 126 PRO B C 1
ATOM 2286 O O . PRO B 1 126 ? 11.875 -4.586 -4.141 1 97.31 126 PRO B O 1
ATOM 2289 N N . GLY B 1 127 ? 12.648 -2.514 -4.406 1 98.19 127 GLY B N 1
ATOM 2290 C CA . GLY B 1 127 ? 11.805 -2.207 -5.555 1 98.19 127 GLY B CA 1
ATOM 2291 C C . GLY B 1 127 ? 11.883 -3.256 -6.648 1 98.19 127 GLY B C 1
ATOM 2292 O O . GLY B 1 127 ? 12.906 -3.93 -6.797 1 98.19 127 GLY B O 1
ATOM 2293 N N . PHE B 1 128 ? 10.875 -3.311 -7.426 1 97.62 128 PHE B N 1
ATOM 2294 C CA . PHE B 1 128 ? 10.688 -4.336 -8.445 1 97.62 128 PHE B CA 1
ATOM 2295 C C . PHE B 1 128 ? 11.633 -4.105 -9.617 1 97.62 128 PHE B C 1
ATOM 2297 O O . PHE B 1 128 ? 11.812 -2.973 -10.07 1 97.62 128 PHE B O 1
ATOM 2304 N N . ASP B 1 129 ? 12.125 -5.215 -10.07 1 96.38 129 ASP B N 1
ATOM 2305 C CA . ASP B 1 129 ? 12.898 -5.281 -11.312 1 96.3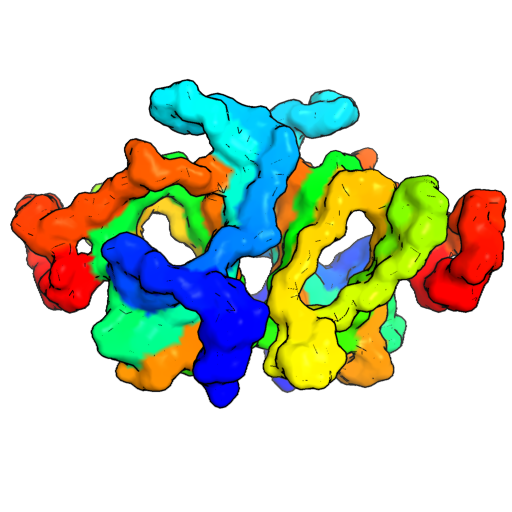8 129 ASP B CA 1
ATOM 2306 C C . ASP B 1 129 ? 12.578 -6.555 -12.086 1 96.38 129 ASP B C 1
ATOM 2308 O O . ASP B 1 129 ? 12.656 -7.656 -11.539 1 96.38 129 ASP B O 1
ATOM 2312 N N . PHE B 1 130 ? 12.242 -6.422 -13.359 1 94.88 130 PHE B N 1
ATOM 2313 C CA . PHE B 1 130 ? 11.828 -7.57 -14.156 1 94.88 130 PHE B CA 1
ATOM 2314 C C . PHE B 1 130 ? 12.93 -8.625 -14.203 1 94.88 130 PHE B C 1
ATOM 2316 O O . PHE B 1 130 ? 12.648 -9.812 -14.383 1 94.88 130 PHE B O 1
ATOM 2323 N N . ARG B 1 131 ? 14.195 -8.281 -14.031 1 94.94 131 ARG B N 1
ATOM 2324 C CA . ARG B 1 131 ? 15.312 -9.219 -14.031 1 94.94 131 ARG B CA 1
ATOM 2325 C C . ARG B 1 131 ? 15.234 -10.156 -12.836 1 94.94 131 ARG B C 1
ATOM 2327 O O . ARG B 1 131 ? 15.875 -11.211 -12.82 1 94.94 131 ARG B O 1
ATOM 2334 N N . GLU B 1 132 ? 14.406 -9.797 -11.789 1 95.12 132 GLU B N 1
ATOM 2335 C CA . GLU B 1 132 ? 14.258 -10.617 -10.586 1 95.12 132 GLU B CA 1
ATOM 2336 C C . GLU B 1 132 ? 12.898 -11.312 -10.562 1 95.12 132 GLU B C 1
ATOM 2338 O O . GLU B 1 132 ? 12.57 -12 -9.594 1 95.12 132 GLU B O 1
ATOM 2343 N N . PHE B 1 133 ? 12.195 -11.109 -11.656 1 95.31 133 PHE B N 1
ATOM 2344 C CA . PHE B 1 133 ? 10.867 -11.688 -11.82 1 95.31 133 PHE B CA 1
ATOM 2345 C C . PHE B 1 133 ? 10.961 -13.086 -12.422 1 95.31 133 PHE B C 1
ATOM 2347 O O . PHE B 1 133 ? 11.406 -13.25 -13.562 1 95.31 133 PHE B O 1
ATOM 2354 N N . GLN B 1 134 ? 10.516 -14.078 -11.656 1 95.88 134 GLN B N 1
ATOM 2355 C CA . GLN B 1 134 ? 10.57 -15.445 -12.172 1 95.88 134 GLN B CA 1
ATOM 2356 C C . GLN B 1 134 ? 9.172 -16 -12.383 1 95.88 134 GLN B C 1
ATOM 2358 O O . GLN B 1 134 ? 8.445 -16.25 -11.414 1 95.88 134 GLN B O 1
ATOM 2363 N N . LEU B 1 135 ? 8.789 -16.266 -13.586 1 96.75 135 LEU B N 1
ATOM 2364 C CA . LEU B 1 135 ? 7.57 -16.984 -13.938 1 96.75 135 LEU B CA 1
ATOM 2365 C C . LEU B 1 135 ? 7.809 -18.484 -13.992 1 96.75 135 LEU B C 1
ATOM 2367 O O . LEU B 1 135 ? 8.867 -18.938 -14.445 1 96.75 135 LEU B O 1
ATOM 2371 N N . PHE B 1 136 ? 6.848 -19.219 -13.578 1 97.56 136 PHE B N 1
ATOM 2372 C CA . PHE B 1 136 ? 7.043 -20.656 -13.531 1 97.56 136 PHE B CA 1
ATOM 2373 C C . PHE B 1 136 ? 6.172 -21.359 -14.57 1 97.56 136 PHE B C 1
ATOM 2375 O O . PHE B 1 136 ? 5.027 -20.969 -14.797 1 97.56 136 PHE B O 1
ATOM 2382 N N . SER B 1 137 ? 6.723 -22.469 -15.062 1 97.69 137 SER B N 1
ATOM 2383 C CA . SER B 1 137 ? 5.926 -23.344 -15.898 1 97.69 137 SER B CA 1
ATOM 2384 C C . SER B 1 137 ? 5.188 -24.391 -15.062 1 97.69 137 SER B C 1
ATOM 2386 O O . SER B 1 137 ? 5.551 -24.641 -13.906 1 97.69 137 SER B O 1
ATOM 2388 N N . GLU B 1 138 ? 4.184 -24.875 -15.703 1 98.31 138 GLU B N 1
ATOM 2389 C CA . GLU B 1 138 ? 3.439 -25.953 -15.047 1 98.31 138 GLU B CA 1
ATOM 2390 C C . GLU B 1 138 ? 4.363 -27.109 -14.648 1 98.31 138 GLU B C 1
ATOM 2392 O O . GLU B 1 138 ? 4.312 -27.578 -13.516 1 98.31 138 GLU B O 1
ATOM 2397 N N . GLU B 1 139 ? 5.211 -27.531 -15.547 1 98.31 139 GLU B N 1
ATOM 2398 C CA . GLU B 1 139 ? 6.109 -28.656 -15.344 1 98.31 139 GLU B CA 1
ATOM 2399 C C . GLU B 1 139 ? 7.051 -28.406 -14.172 1 98.31 139 GLU B C 1
ATOM 2401 O O . GLU B 1 139 ? 7.242 -29.281 -13.32 1 98.31 139 GLU B O 1
ATOM 2406 N N . GLU B 1 140 ? 7.633 -27.25 -14.109 1 98.06 140 GLU B N 1
ATOM 2407 C CA . GLU B 1 140 ? 8.555 -26.891 -13.039 1 98.06 140 GLU B CA 1
ATOM 2408 C C . GLU B 1 140 ? 7.891 -27 -11.672 1 98.06 140 GLU B C 1
ATOM 2410 O O . GLU B 1 140 ? 8.469 -27.562 -10.734 1 98.06 140 GLU B O 1
ATOM 2415 N N . LEU B 1 141 ? 6.664 -26.516 -11.594 1 98.19 141 LEU B N 1
ATOM 2416 C CA . LEU B 1 141 ? 6.004 -26.484 -10.289 1 98.19 141 LEU B CA 1
ATOM 2417 C C . LEU B 1 141 ? 5.477 -27.859 -9.906 1 98.19 141 LEU B C 1
ATOM 2419 O O . LEU B 1 141 ? 5.52 -28.234 -8.734 1 98.19 141 LEU B O 1
ATOM 2423 N N . LEU B 1 142 ? 5.016 -28.594 -10.891 1 98.25 142 LEU B N 1
ATOM 2424 C CA . LEU B 1 142 ? 4.473 -29.906 -10.586 1 98.25 142 LEU B CA 1
ATOM 2425 C C . LEU B 1 142 ? 5.578 -30.875 -10.156 1 98.25 142 LEU B C 1
ATOM 2427 O O . LEU B 1 142 ? 5.332 -31.812 -9.391 1 98.25 142 LEU B O 1
ATOM 2431 N N . GLN B 1 143 ? 6.758 -30.609 -10.609 1 97.88 143 GLN B N 1
ATOM 2432 C CA . GLN B 1 143 ? 7.898 -31.422 -10.203 1 97.88 143 GLN B CA 1
ATOM 2433 C C . GLN B 1 143 ? 8.188 -31.266 -8.711 1 97.88 143 GLN B C 1
ATOM 2435 O O . GLN B 1 143 ? 8.57 -32.219 -8.039 1 97.88 143 GLN B O 1
ATOM 2440 N N . VAL B 1 144 ? 7.969 -30.109 -8.164 1 97.62 144 VAL B N 1
ATOM 2441 C CA . VAL B 1 144 ? 8.352 -29.797 -6.793 1 97.62 144 VAL B CA 1
ATOM 2442 C C . VAL B 1 144 ? 7.137 -29.922 -5.879 1 97.62 144 VAL B C 1
ATOM 2444 O O . VAL B 1 144 ? 7.254 -30.406 -4.746 1 97.62 144 VAL B O 1
ATOM 2447 N N . TYR B 1 145 ? 5.961 -29.531 -6.422 1 98.12 145 TYR B N 1
ATOM 2448 C CA . TYR B 1 145 ? 4.762 -29.484 -5.59 1 98.12 145 TYR B CA 1
ATOM 2449 C C . TYR B 1 145 ? 3.605 -30.219 -6.258 1 98.12 145 TYR B C 1
ATOM 2451 O O . TYR B 1 145 ? 2.535 -29.641 -6.469 1 98.12 145 TYR B O 1
ATOM 2459 N N . PRO B 1 146 ? 3.736 -31.453 -6.496 1 97.88 146 PRO B N 1
ATOM 2460 C CA . PRO B 1 146 ? 2.684 -32.188 -7.203 1 97.88 146 PRO B CA 1
ATOM 2461 C C . PRO B 1 146 ? 1.361 -32.219 -6.441 1 97.88 146 PRO B C 1
ATOM 2463 O O . PRO B 1 146 ? 0.299 -32.375 -7.043 1 97.88 146 PRO B O 1
ATOM 2466 N N . GLU B 1 147 ? 1.418 -31.969 -5.105 1 98.06 147 GLU B N 1
ATOM 2467 C CA . GLU B 1 147 ? 0.209 -32 -4.289 1 98.06 147 GLU B CA 1
ATOM 2468 C C . GLU B 1 147 ? -0.691 -30.812 -4.574 1 98.06 147 GLU B C 1
ATOM 2470 O O . GLU B 1 147 ? -1.867 -30.812 -4.207 1 98.06 147 GLU B O 1
ATOM 2475 N N . HIS B 1 148 ? -0.129 -29.844 -5.227 1 98.5 148 HIS B N 1
ATOM 2476 C CA . HIS B 1 148 ? -0.909 -28.641 -5.531 1 98.5 148 HIS B CA 1
ATOM 2477 C C . HIS B 1 148 ? -1.229 -28.562 -7.02 1 98.5 148 HIS B C 1
ATOM 2479 O O . HIS B 1 148 ? -1.29 -27.469 -7.586 1 98.5 148 HIS B O 1
ATOM 2485 N N . SER B 1 149 ? -1.443 -29.672 -7.668 1 98.38 149 SER B N 1
ATOM 2486 C CA . SER B 1 149 ? -1.595 -29.781 -9.117 1 98.38 149 SER B CA 1
ATOM 2487 C C . SER B 1 149 ? -2.758 -28.922 -9.617 1 98.38 149 SER B C 1
ATOM 2489 O O . SER B 1 149 ? -2.654 -28.281 -10.656 1 98.38 149 SER B O 1
ATOM 2491 N N . ALA B 1 150 ? -3.869 -28.875 -8.961 1 98.25 150 ALA B N 1
ATOM 2492 C CA . ALA B 1 150 ? -5.062 -28.188 -9.438 1 98.25 150 ALA B CA 1
ATOM 2493 C C . ALA B 1 150 ? -4.797 -26.688 -9.594 1 98.25 150 ALA B C 1
ATOM 2495 O O . ALA B 1 150 ? -5.051 -26.125 -10.664 1 98.25 150 ALA B O 1
ATOM 2496 N N . ILE B 1 151 ? -4.27 -26.109 -8.539 1 98.38 151 ILE B N 1
ATOM 2497 C CA . ILE B 1 151 ? -4.066 -24.656 -8.586 1 98.38 151 ILE B CA 1
ATOM 2498 C C . ILE B 1 151 ? -2.883 -24.344 -9.5 1 98.38 151 ILE B C 1
ATOM 2500 O O . ILE B 1 151 ? -2.875 -23.312 -10.172 1 98.38 151 ILE B O 1
ATOM 2504 N N . ILE B 1 152 ? -1.864 -25.203 -9.547 1 98.62 152 ILE B N 1
ATOM 2505 C CA . ILE B 1 152 ? -0.722 -25 -10.438 1 98.62 152 ILE B CA 1
ATOM 2506 C C . ILE B 1 152 ? -1.192 -24.984 -11.891 1 98.62 152 ILE B C 1
ATOM 2508 O O . ILE B 1 152 ? -0.82 -24.094 -12.656 1 98.62 152 ILE B O 1
ATOM 2512 N N . LYS B 1 153 ? -2.01 -25.891 -12.242 1 98.19 153 LYS B N 1
ATOM 2513 C CA . LYS B 1 153 ? -2.523 -25.938 -13.609 1 98.19 153 LYS B CA 1
ATOM 2514 C C . LYS B 1 153 ? -3.355 -24.703 -13.93 1 98.19 153 LYS B C 1
ATOM 2516 O O . LYS B 1 153 ? -3.322 -24.203 -15.047 1 98.19 153 LYS B O 1
ATOM 2521 N N . ARG B 1 154 ? -4.066 -24.219 -12.969 1 97.5 154 ARG B N 1
ATOM 2522 C CA . ARG B 1 154 ? -4.922 -23.047 -13.148 1 97.5 154 ARG B CA 1
ATOM 2523 C C . ARG B 1 154 ? -4.086 -21.797 -13.367 1 97.5 154 ARG B C 1
ATOM 2525 O O . ARG B 1 154 ? -4.492 -20.891 -14.102 1 97.5 154 ARG B O 1
ATOM 2532 N N . LEU B 1 155 ? -2.951 -21.75 -12.703 1 98.25 155 LEU B N 1
ATOM 2533 C CA . LEU B 1 155 ? -2.229 -20.484 -12.664 1 98.25 155 LEU B CA 1
ATOM 2534 C C . LEU B 1 155 ? -0.895 -20.594 -13.398 1 98.25 155 LEU B C 1
ATOM 2536 O O . LEU B 1 155 ? 0.065 -19.906 -13.055 1 98.25 155 LEU B O 1
ATOM 2540 N N . THR B 1 156 ? -0.797 -21.594 -14.281 1 96.81 15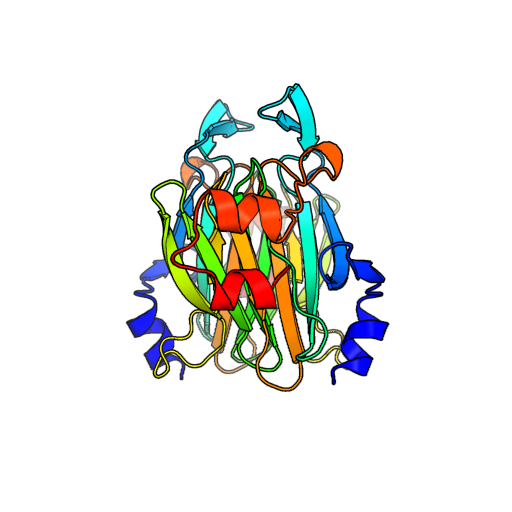6 THR B N 1
ATOM 2541 C CA . THR B 1 156 ? 0.35 -21.656 -15.18 1 96.81 156 THR B CA 1
ATOM 2542 C C . THR B 1 156 ? -0.107 -21.734 -16.641 1 96.81 156 THR B C 1
ATOM 2544 O O . THR B 1 156 ? -1.257 -22.094 -16.906 1 96.81 156 THR B O 1
#

Radius of gyration: 19.76 Å; Cα contacts (8 Å, |Δi|>4): 786; chains: 2; bounding box: 42×64×39 Å

Secondary structure (DSSP, 8-state):
-HHHHHHHTT-EE-TTSSEEEEEEE-SSEEE-TTS-EEES-EEEEEEEETTBPEEEEE-SSEEEEEEEEES-EEEEEE-TTS-EEEEEESS-GGGT-BSEEEEPTT-EEEEEESSSEEEEEEEEESPP-GGG-EE--HHHHHHH-GGGHHHHHHT-/-HHHHHHHTT-EE-TTSSEEEEEEE-SSEEE-TTS-EEES-EEEEEEEETTBPEEEEE-SSEEEEEEEEES-EEEEEE-TTS-EEEEEESS-GGGT-BSEEEEPTT-EEEEEESSSEEEEEEEEESPP-GGG-EE--HHHHHHH-GGGHHHHHHT-

pLDDT: mean 96.27, std 3.57, range [75.44, 98.88]

Solvent-accessible surface area (backbone atoms only — not comparable to full-atom values): 15870 Å² total; per-residue (Å²): 110,65,66,56,48,43,60,75,59,58,45,38,82,38,96,48,36,28,28,30,28,80,73,48,62,45,92,51,68,42,70,43,95,87,65,43,84,28,28,50,28,26,32,27,41,39,38,36,29,44,89,28,41,28,31,34,26,32,37,82,27,35,37,36,39,38,35,48,47,77,37,55,32,35,41,38,34,40,37,85,90,63,51,72,48,77,45,42,31,29,90,43,60,93,76,64,24,32,51,60,49,74,45,59,54,59,31,34,33,26,34,44,24,88,54,65,35,24,36,31,37,40,38,24,39,55,21,76,49,75,92,56,54,44,76,53,51,48,67,65,46,42,73,77,40,55,89,47,44,70,62,42,57,70,30,74,108,64,68,56,47,42,60,76,58,60,46,38,79,38,96,50,37,30,28,29,28,80,74,48,61,45,92,52,68,42,70,43,96,86,65,44,86,27,28,50,28,26,32,29,42,38,37,37,29,44,90,29,43,28,31,33,26,33,36,83,29,33,36,34,38,37,34,47,46,78,37,55,31,35,41,39,34,40,37,84,89,63,51,71,46,77,45,42,30,28,92,42,61,93,78,64,24,32,53,62,49,73,46,57,53,60,32,34,33,26,34,42,23,86,54,66,37,24,36,30,37,40,38,25,38,54,20,76,50,75,92,54,55,43,77,53,52,47,68,66,46,40,71,76,41,54,90,48,44,70,62,42,58,71,29,74

Organism: Candidozyma auris (NCBI:txid498019)

Nearest PDB structures (foldseek):
  3m3i-assembly3_F  TM=9.627E-01  e=7.887E-20  Leishmania major
  1yud-assembly5_I  TM=9.593E-01  e=7.711E-18  Shewanella oneidensis MR-1
  3loi-assembly1_A  TM=9.476E-01  e=3.593E-18  Branchiostoma belcheri tsingtauense
  1xe7-assembly1_A  TM=9.181E-01  e=1.885E-14  Saccharomyces cerevisiae
  1znp-assembly4_D  TM=9.292E-01  e=6.258E-14  Agrobacterium fabrum str. C58

InterPro domains:
  IPR009327 Cupin domain of unknown function DUF985 [PF06172] (4-135)
  IPR009327 Cupin domain of unknown function DUF985 [cd06121] (3-151)
  IPR011051 RmlC-like cupin domain superfamily [SSF51182] (3-156)
  IPR014710 RmlC-like jelly roll fold [G3DSA:2.60.120.10] (1-156)
  IPR039935 Uncharacterized protein YML079W-like [PTHR33387] (4-156)